Protein AF-A0A950G1R6-F1 (afdb_monomer_lite)

Structure (mmCIF, N/CA/C/O backbone):
data_AF-A0A950G1R6-F1
#
_entry.id   AF-A0A950G1R6-F1
#
loop_
_atom_site.group_PDB
_atom_site.id
_atom_site.type_symbol
_atom_site.label_atom_id
_atom_site.label_alt_id
_atom_site.label_comp_id
_atom_site.label_asym_id
_atom_site.label_entity_id
_atom_site.label_seq_id
_atom_site.pdbx_PDB_ins_code
_atom_site.Cartn_x
_atom_site.Cartn_y
_atom_site.Cartn_z
_atom_site.occupancy
_atom_site.B_iso_or_equiv
_atom_site.auth_seq_id
_atom_site.auth_comp_id
_atom_site.auth_asym_id
_atom_site.auth_atom_id
_atom_site.pdbx_PDB_model_num
ATOM 1 N N . MET A 1 1 ? 35.797 -24.491 10.901 1.00 39.94 1 MET A N 1
ATOM 2 C CA . MET A 1 1 ? 35.314 -23.756 9.714 1.00 39.94 1 MET A CA 1
ATOM 3 C C . MET A 1 1 ? 34.070 -24.474 9.218 1.00 39.94 1 MET A C 1
ATOM 5 O O . MET A 1 1 ? 34.196 -25.575 8.702 1.00 39.94 1 MET A O 1
ATOM 9 N N . LEU A 1 2 ? 32.881 -23.936 9.493 1.00 41.94 2 LEU A N 1
ATOM 10 C CA . LEU A 1 2 ? 31.619 -24.494 8.998 1.00 41.94 2 LEU A CA 1
ATOM 11 C C . LEU A 1 2 ? 31.373 -23.902 7.609 1.00 41.94 2 LEU A C 1
ATOM 13 O O . LEU A 1 2 ? 31.175 -22.697 7.480 1.00 41.94 2 LEU A O 1
ATOM 17 N N . ALA A 1 3 ? 31.473 -24.742 6.582 1.00 44.12 3 ALA A N 1
ATOM 18 C CA . ALA A 1 3 ? 31.142 -24.376 5.214 1.00 44.12 3 ALA A CA 1
ATOM 19 C C . ALA A 1 3 ? 29.640 -24.064 5.129 1.00 44.12 3 ALA A C 1
ATOM 21 O O . ALA A 1 3 ? 28.811 -24.900 5.491 1.00 44.12 3 ALA A O 1
ATOM 22 N N . GLY A 1 4 ? 29.299 -22.853 4.687 1.00 43.00 4 GLY A N 1
ATOM 23 C CA . GLY A 1 4 ? 27.920 -22.467 4.409 1.00 43.00 4 GLY A CA 1
ATOM 24 C C . GLY A 1 4 ? 27.373 -23.284 3.241 1.00 43.00 4 GLY A C 1
ATOM 25 O O . GLY A 1 4 ? 28.008 -23.368 2.190 1.00 43.00 4 GLY A O 1
ATOM 26 N N . ALA A 1 5 ? 26.211 -23.903 3.437 1.00 40.03 5 ALA A N 1
ATOM 27 C CA . ALA A 1 5 ? 25.490 -24.570 2.364 1.00 40.03 5 ALA A CA 1
ATOM 28 C C . ALA A 1 5 ? 25.083 -23.543 1.286 1.00 40.03 5 ALA A C 1
ATOM 30 O O . ALA A 1 5 ? 24.711 -22.418 1.635 1.00 40.03 5 ALA A O 1
ATOM 31 N N . PRO A 1 6 ? 25.137 -23.896 -0.011 1.00 44.28 6 PRO A N 1
ATOM 32 C CA . PRO A 1 6 ? 24.635 -23.024 -1.062 1.00 44.28 6 PRO A CA 1
ATOM 33 C C . PRO A 1 6 ? 23.125 -22.833 -0.878 1.00 44.28 6 PRO A C 1
ATOM 35 O O . PRO A 1 6 ? 22.389 -23.805 -0.701 1.00 44.28 6 PRO A O 1
ATOM 38 N N . ALA A 1 7 ? 22.667 -21.581 -0.922 1.00 49.41 7 ALA A N 1
ATOM 39 C CA . ALA A 1 7 ? 21.249 -21.257 -0.982 1.00 49.41 7 ALA A CA 1
ATOM 40 C C . ALA A 1 7 ? 20.658 -21.920 -2.234 1.00 49.41 7 ALA A C 1
ATOM 42 O O . ALA A 1 7 ? 20.984 -21.539 -3.359 1.00 49.41 7 ALA A O 1
ATOM 43 N N . GLN A 1 8 ? 19.844 -22.959 -2.048 1.00 40.94 8 GLN A N 1
ATOM 44 C CA . GLN A 1 8 ? 19.108 -23.551 -3.156 1.00 40.94 8 GLN A CA 1
ATOM 45 C C . GLN A 1 8 ? 18.077 -22.530 -3.644 1.00 40.94 8 GLN A C 1
ATOM 47 O O . GLN A 1 8 ? 17.348 -21.956 -2.837 1.00 40.94 8 GLN A O 1
ATOM 52 N N . ALA A 1 9 ? 18.050 -22.284 -4.955 1.00 53.44 9 ALA A N 1
ATOM 53 C CA . ALA A 1 9 ? 17.006 -21.486 -5.582 1.00 53.44 9 ALA A CA 1
ATOM 54 C C . ALA A 1 9 ? 15.648 -22.128 -5.266 1.00 53.44 9 ALA A C 1
ATOM 56 O O . ALA A 1 9 ? 15.453 -23.316 -5.534 1.00 53.44 9 ALA A O 1
ATOM 57 N N . GLU A 1 10 ? 14.740 -21.367 -4.650 1.00 54.03 10 GLU A N 1
ATOM 58 C CA . GLU A 1 10 ? 13.383 -21.850 -4.407 1.00 54.03 10 GLU A CA 1
ATOM 59 C C . GLU A 1 10 ? 12.703 -22.195 -5.741 1.00 54.03 10 GLU A C 1
ATOM 61 O O . GLU A 1 10 ? 12.882 -21.462 -6.719 1.00 54.03 10 GLU A O 1
ATOM 66 N N . PRO A 1 11 ? 11.924 -23.291 -5.803 1.00 52.41 11 PRO A N 1
ATOM 67 C CA . PRO A 1 11 ? 11.178 -23.647 -7.002 1.00 52.41 11 PRO A CA 1
ATOM 68 C C . PRO A 1 11 ? 10.223 -22.520 -7.407 1.00 52.41 11 PRO A C 1
ATOM 70 O O . PRO A 1 11 ? 9.649 -21.836 -6.555 1.00 52.41 11 PRO A O 1
ATOM 73 N N . ASP A 1 12 ? 10.045 -22.349 -8.718 1.00 61.44 12 ASP A N 1
ATOM 74 C CA . ASP A 1 12 ? 9.219 -21.315 -9.338 1.00 61.44 12 ASP A CA 1
ATOM 75 C C . ASP A 1 12 ? 7.783 -21.371 -8.800 1.00 61.44 12 ASP A C 1
ATOM 77 O O . ASP A 1 12 ? 6.931 -22.126 -9.268 1.00 61.44 12 ASP A O 1
ATOM 81 N N . GLY A 1 13 ? 7.493 -20.547 -7.793 1.00 70.12 13 GLY A N 1
ATOM 82 C CA . GLY A 1 13 ? 6.117 -20.269 -7.408 1.00 70.12 13 GLY A CA 1
ATOM 83 C C . GLY A 1 13 ? 5.368 -19.602 -8.571 1.00 70.12 13 GLY A C 1
ATOM 84 O O . GLY A 1 13 ? 5.995 -19.017 -9.458 1.00 70.12 13 GLY A O 1
ATOM 85 N N . PRO A 1 14 ? 4.026 -19.580 -8.548 1.00 80.81 14 PRO A N 1
ATOM 86 C CA . PRO A 1 14 ? 3.200 -19.062 -9.649 1.00 80.81 14 PRO A CA 1
ATOM 87 C C . PRO A 1 14 ? 3.462 -17.586 -10.021 1.00 80.81 14 PRO A C 1
ATOM 89 O O . PRO A 1 14 ? 3.016 -17.130 -11.067 1.00 80.81 14 PRO A O 1
ATOM 92 N N . CYS A 1 15 ? 4.207 -16.844 -9.195 1.00 91.56 15 CYS A N 1
ATOM 93 C CA . CYS A 1 15 ? 4.576 -15.441 -9.408 1.00 91.56 15 CYS A CA 1
ATOM 94 C C . CYS A 1 15 ? 6.031 -15.221 -9.866 1.00 91.56 15 CYS A C 1
ATOM 96 O O . CYS A 1 15 ? 6.516 -14.084 -9.858 1.00 91.56 15 CYS A O 1
ATOM 98 N N . GLY A 1 16 ? 6.728 -16.296 -10.249 1.00 84.94 16 GLY A N 1
ATOM 99 C CA . GLY A 1 16 ? 8.089 -16.272 -10.784 1.00 84.94 16 GLY A CA 1
ATOM 100 C C . GLY A 1 16 ? 9.167 -15.803 -9.797 1.00 84.94 16 GLY A C 1
ATOM 101 O O . GLY A 1 16 ? 8.907 -15.525 -8.623 1.00 84.94 16 GLY A O 1
ATOM 102 N N . HIS A 1 17 ? 10.399 -15.691 -10.301 1.00 83.75 17 HIS A N 1
ATOM 103 C CA . HIS A 1 17 ? 11.578 -15.278 -9.530 1.00 83.75 17 HIS A CA 1
ATOM 104 C C . HIS A 1 17 ? 11.612 -13.778 -9.258 1.00 83.75 17 HIS A C 1
ATOM 106 O O . HIS A 1 17 ? 11.309 -12.969 -10.139 1.00 83.75 17 HIS A O 1
ATOM 112 N N . LEU A 1 18 ? 12.015 -13.388 -8.046 1.00 80.88 18 LEU A N 1
ATOM 113 C CA . LEU A 1 18 ? 12.201 -11.975 -7.696 1.00 80.88 18 LEU A CA 1
ATOM 114 C C . LEU A 1 18 ? 13.351 -11.331 -8.467 1.00 80.88 18 LEU A C 1
ATOM 116 O O . LEU A 1 18 ? 13.229 -10.190 -8.904 1.00 80.88 18 LEU A O 1
ATOM 120 N N . TYR A 1 19 ? 14.441 -12.073 -8.639 1.00 78.00 19 TYR A N 1
ATOM 121 C CA . TYR A 1 19 ? 15.692 -11.569 -9.182 1.00 78.00 19 TYR A CA 1
ATOM 122 C C . TYR A 1 19 ? 15.859 -11.988 -10.640 1.00 78.00 19 TYR A C 1
ATOM 124 O O . TYR A 1 19 ? 15.628 -13.140 -11.000 1.00 78.00 19 TYR A O 1
ATOM 132 N N . SER A 1 20 ? 16.299 -11.045 -11.469 1.00 72.31 20 SER A N 1
ATOM 133 C CA . SER A 1 20 ? 16.759 -11.298 -12.832 1.00 72.31 20 SER A CA 1
ATOM 134 C C . SER A 1 20 ? 18.157 -10.714 -12.983 1.00 72.31 20 SER A C 1
ATOM 136 O O . SER A 1 20 ? 18.390 -9.563 -12.619 1.00 72.31 20 SER A O 1
ATOM 138 N N . HIS A 1 21 ? 19.086 -11.494 -13.535 1.00 66.00 21 HIS A N 1
ATOM 139 C CA . HIS A 1 21 ? 20.504 -11.127 -13.638 1.00 66.00 21 HIS A CA 1
ATOM 140 C C . HIS A 1 21 ? 20.791 -9.921 -14.552 1.00 66.00 21 HIS A C 1
ATOM 142 O O . HIS A 1 21 ? 21.914 -9.431 -14.570 1.00 66.00 21 HIS A O 1
ATOM 148 N N . ILE A 1 22 ? 19.802 -9.450 -15.318 1.00 73.06 22 ILE A N 1
ATOM 149 C CA . ILE A 1 22 ? 19.959 -8.397 -16.338 1.00 73.06 22 ILE A CA 1
ATOM 150 C C . ILE A 1 22 ? 19.201 -7.112 -15.933 1.00 73.06 22 ILE A C 1
ATOM 152 O O . ILE A 1 22 ? 19.184 -6.127 -16.665 1.00 73.06 22 ILE A O 1
ATOM 156 N N . GLN A 1 23 ? 18.558 -7.091 -14.762 1.00 82.75 23 GLN A N 1
ATOM 157 C CA . GLN A 1 23 ? 17.704 -5.982 -14.344 1.00 82.75 23 GLN A CA 1
ATOM 158 C C . GLN A 1 23 ? 18.413 -4.984 -13.410 1.00 82.75 23 GLN A C 1
ATOM 160 O O . GLN A 1 23 ? 19.159 -5.367 -12.516 1.00 82.75 23 GLN A O 1
ATOM 165 N N . TYR A 1 24 ? 18.113 -3.690 -13.576 1.00 90.56 24 TYR A N 1
ATOM 166 C CA . TYR A 1 24 ? 18.427 -2.653 -12.592 1.00 90.56 24 TYR A CA 1
ATOM 167 C C . TYR A 1 24 ? 17.480 -2.769 -11.381 1.00 90.56 24 TYR A C 1
ATOM 169 O O . TYR A 1 24 ? 16.300 -2.432 -11.487 1.00 90.56 24 TYR A O 1
ATOM 177 N N . GLY A 1 25 ? 17.986 -3.299 -10.263 1.00 90.50 25 GLY A N 1
ATOM 178 C CA . GLY A 1 25 ? 17.217 -3.635 -9.054 1.00 90.50 25 GLY A CA 1
ATOM 179 C C . GLY A 1 25 ? 17.175 -5.151 -8.777 1.00 90.50 25 GLY A C 1
ATOM 180 O O . GLY A 1 25 ? 17.891 -5.908 -9.432 1.00 90.50 25 GLY A O 1
ATOM 181 N N . PRO A 1 26 ? 16.352 -5.625 -7.822 1.00 93.56 26 PRO A N 1
ATOM 182 C CA . PRO A 1 26 ? 15.373 -4.866 -7.046 1.00 93.56 26 PRO A CA 1
ATOM 183 C C . PRO A 1 26 ? 16.007 -4.026 -5.927 1.00 93.56 26 PRO A C 1
ATOM 185 O O . PRO A 1 26 ? 16.959 -4.452 -5.278 1.00 93.56 26 PRO A O 1
ATOM 188 N N . PHE A 1 27 ? 15.437 -2.849 -5.681 1.00 94.88 27 PHE A N 1
ATOM 189 C CA . PHE A 1 27 ? 15.823 -1.908 -4.632 1.00 94.88 27 PHE A CA 1
ATOM 190 C C . PHE A 1 27 ? 14.690 -1.758 -3.614 1.00 94.88 27 PHE A C 1
ATOM 192 O O . PHE A 1 27 ? 13.512 -1.742 -3.974 1.00 94.88 27 PHE A O 1
ATOM 199 N N . ASP A 1 28 ? 15.049 -1.643 -2.336 1.00 95.00 28 ASP A N 1
ATOM 200 C CA . ASP A 1 28 ? 14.094 -1.350 -1.271 1.00 95.00 28 ASP A CA 1
ATOM 201 C C . ASP A 1 28 ? 13.811 0.144 -1.189 1.00 95.00 28 ASP A C 1
ATOM 203 O O . ASP A 1 28 ? 14.646 0.922 -0.731 1.00 95.00 28 ASP A O 1
ATOM 207 N N . TYR A 1 29 ? 12.593 0.527 -1.564 1.00 95.06 29 TYR A N 1
ATOM 208 C CA . TYR A 1 29 ? 12.155 1.918 -1.552 1.00 95.06 29 TYR A CA 1
ATOM 209 C C . TYR A 1 29 ? 12.269 2.591 -0.171 1.00 95.06 29 TYR A C 1
ATOM 211 O O . TYR A 1 29 ? 12.403 3.808 -0.094 1.00 95.06 29 TYR A O 1
ATOM 219 N N . ARG A 1 30 ? 12.243 1.819 0.924 1.00 93.06 30 ARG A N 1
ATOM 220 C CA . ARG A 1 30 ? 12.310 2.347 2.297 1.00 93.06 30 ARG A CA 1
ATOM 221 C C . ARG A 1 30 ? 13.723 2.737 2.736 1.00 93.06 30 ARG A C 1
ATOM 223 O O . ARG A 1 30 ? 13.861 3.498 3.687 1.00 93.06 30 ARG A O 1
ATOM 230 N N . HIS A 1 31 ? 14.757 2.197 2.087 1.00 90.69 31 HIS A N 1
ATOM 231 C CA . HIS A 1 31 ? 16.136 2.280 2.587 1.00 90.69 31 HIS A CA 1
ATOM 232 C C . HIS A 1 31 ? 17.175 2.653 1.525 1.00 90.69 31 HIS A C 1
ATOM 234 O O . HIS A 1 31 ? 18.316 2.954 1.873 1.00 90.69 31 HIS A O 1
ATOM 240 N N . GLU A 1 32 ? 16.831 2.598 0.240 1.00 89.94 32 GLU A N 1
ATOM 241 C CA . GLU A 1 32 ? 17.792 2.850 -0.832 1.00 89.94 32 GLU A CA 1
ATOM 242 C C . GL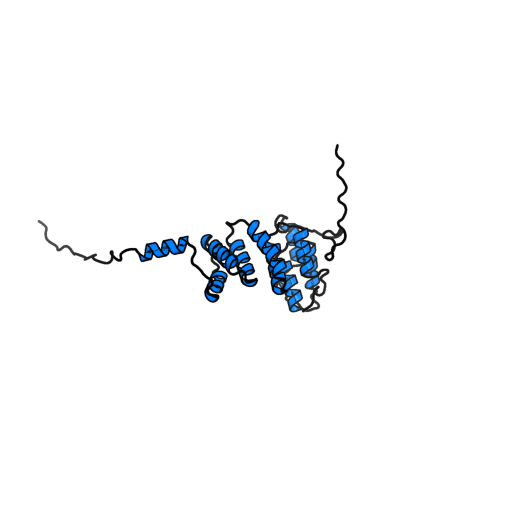U A 1 32 ? 17.999 4.348 -1.095 1.00 89.94 32 GLU A C 1
ATOM 244 O O . GLU A 1 32 ? 17.078 5.145 -0.897 1.00 89.94 32 GLU A O 1
ATOM 249 N N . PRO A 1 33 ? 19.196 4.749 -1.570 1.00 84.88 33 PRO A N 1
ATOM 250 C CA . PRO A 1 33 ? 19.474 6.132 -1.932 1.00 84.88 33 PRO A CA 1
ATOM 251 C C . PRO A 1 33 ? 18.508 6.654 -2.997 1.00 84.88 33 PRO A C 1
ATOM 253 O O . PRO A 1 33 ? 18.105 5.928 -3.918 1.00 84.88 33 PRO A O 1
ATOM 256 N N . SER A 1 34 ? 18.172 7.939 -2.892 1.00 87.19 34 SER A N 1
ATOM 257 C CA . SER A 1 34 ? 17.196 8.594 -3.761 1.00 87.19 34 SER A CA 1
ATOM 258 C C . SER A 1 34 ? 17.600 8.559 -5.233 1.00 87.19 34 SER A C 1
ATOM 260 O O . SER A 1 34 ? 16.721 8.511 -6.086 1.00 87.19 34 SER A O 1
ATOM 262 N N . GLU A 1 35 ? 18.893 8.503 -5.556 1.00 92.62 35 GLU A N 1
ATOM 263 C CA . GLU A 1 35 ? 19.395 8.503 -6.931 1.00 92.62 35 GLU A CA 1
ATOM 264 C C . GLU A 1 35 ? 19.011 7.226 -7.687 1.00 92.62 35 GLU A C 1
ATOM 266 O O . GLU A 1 35 ? 18.553 7.291 -8.828 1.00 92.62 35 GLU A O 1
ATOM 271 N N . LYS A 1 36 ? 19.140 6.051 -7.052 1.00 91.25 36 LYS A N 1
ATOM 272 C CA . LYS A 1 36 ? 18.757 4.774 -7.683 1.00 91.25 36 LYS A CA 1
ATOM 273 C C . LYS A 1 36 ? 17.253 4.704 -7.915 1.00 91.25 36 LYS A C 1
ATOM 275 O O . LYS A 1 36 ? 16.799 4.241 -8.960 1.00 91.25 36 LYS A O 1
ATOM 280 N N . ILE A 1 37 ? 16.486 5.173 -6.931 1.00 94.12 37 ILE A N 1
ATOM 281 C CA . ILE A 1 37 ? 15.029 5.256 -7.018 1.00 94.12 37 ILE A CA 1
ATOM 282 C C . ILE A 1 37 ? 14.638 6.224 -8.143 1.00 94.12 37 ILE A C 1
ATOM 284 O O . ILE A 1 37 ? 13.813 5.867 -8.984 1.00 94.12 37 ILE A O 1
ATOM 288 N N . ALA A 1 38 ? 15.261 7.404 -8.211 1.00 94.75 38 ALA A N 1
ATOM 289 C CA . ALA A 1 38 ? 14.977 8.426 -9.215 1.00 94.75 38 ALA A CA 1
ATOM 290 C C . ALA A 1 38 ? 15.181 7.902 -10.640 1.00 94.75 38 ALA A C 1
ATOM 292 O O . ALA A 1 38 ? 14.280 8.054 -11.457 1.00 94.75 38 ALA A O 1
ATOM 293 N N . ILE A 1 39 ? 16.276 7.182 -10.913 1.00 95.25 39 ILE A N 1
ATOM 294 C CA . ILE A 1 39 ? 16.533 6.569 -12.231 1.00 95.25 39 ILE A CA 1
ATOM 295 C C . ILE A 1 39 ? 15.346 5.708 -12.691 1.00 95.25 39 ILE A C 1
ATOM 297 O O . ILE A 1 39 ? 14.921 5.785 -13.844 1.00 95.25 39 ILE A O 1
ATOM 301 N N . VAL A 1 40 ? 14.781 4.896 -11.793 1.00 95.69 40 VAL A N 1
ATOM 302 C CA . VAL A 1 40 ? 13.633 4.037 -12.119 1.00 95.69 40 VAL A CA 1
ATOM 303 C C . VAL A 1 40 ? 12.362 4.862 -12.316 1.00 95.69 40 VAL A C 1
ATOM 305 O O . VAL A 1 40 ? 11.633 4.645 -13.287 1.00 95.69 40 VAL A O 1
ATOM 308 N N . LEU A 1 41 ? 12.066 5.781 -11.393 1.00 95.94 41 LEU A N 1
ATOM 309 C CA . LEU A 1 41 ? 10.816 6.543 -11.412 1.00 95.94 41 LEU A CA 1
ATOM 310 C C . LEU A 1 41 ? 10.765 7.532 -12.581 1.00 95.94 41 LEU A C 1
ATOM 312 O O . LEU A 1 41 ? 9.728 7.651 -13.231 1.00 95.94 41 LEU A O 1
ATOM 316 N N . GLU A 1 42 ? 11.881 8.178 -12.909 1.00 95.06 42 GLU A N 1
ATOM 317 C CA . GLU A 1 42 ? 11.977 9.091 -14.045 1.00 95.06 42 GLU A CA 1
ATOM 318 C C . GLU A 1 42 ? 11.849 8.354 -15.384 1.00 95.06 42 GLU A C 1
ATOM 320 O O . GLU A 1 42 ? 11.237 8.867 -16.321 1.00 95.06 42 GLU A O 1
ATOM 325 N N . ALA A 1 43 ? 12.362 7.130 -15.487 1.00 94.69 43 ALA A N 1
ATOM 326 C CA . ALA A 1 43 ? 12.253 6.357 -16.719 1.00 94.69 43 ALA A CA 1
ATOM 327 C C . ALA A 1 43 ? 10.872 5.699 -16.901 1.00 94.69 43 ALA A C 1
ATOM 329 O O . ALA A 1 43 ? 10.374 5.618 -18.024 1.00 94.69 43 ALA A O 1
ATOM 330 N N . HIS A 1 44 ? 10.245 5.224 -15.817 1.00 95.94 44 HIS A N 1
ATOM 331 C CA . HIS A 1 44 ? 9.115 4.288 -15.917 1.00 95.94 44 HIS A CA 1
ATOM 332 C C . HIS A 1 44 ? 7.873 4.652 -15.094 1.00 95.94 44 HIS A C 1
ATOM 334 O O . HIS A 1 44 ? 6.816 4.069 -15.319 1.00 95.94 44 HIS A O 1
ATOM 340 N N . PHE A 1 45 ? 7.947 5.623 -14.180 1.00 97.06 45 PHE A N 1
ATOM 341 C CA . PHE A 1 45 ? 6.822 5.982 -13.308 1.00 97.06 45 PHE A CA 1
ATOM 342 C C . PHE A 1 45 ? 6.574 7.493 -13.240 1.00 97.06 45 PHE A C 1
ATOM 344 O O . PHE A 1 45 ? 6.413 8.094 -12.179 1.00 97.06 45 PHE A O 1
ATOM 351 N N . GLN A 1 46 ? 6.527 8.108 -14.417 1.00 95.31 46 GLN A N 1
ATOM 352 C CA . GLN A 1 46 ? 6.180 9.515 -14.591 1.00 95.31 46 GLN A CA 1
ATOM 353 C C . GLN A 1 46 ? 4.728 9.805 -14.150 1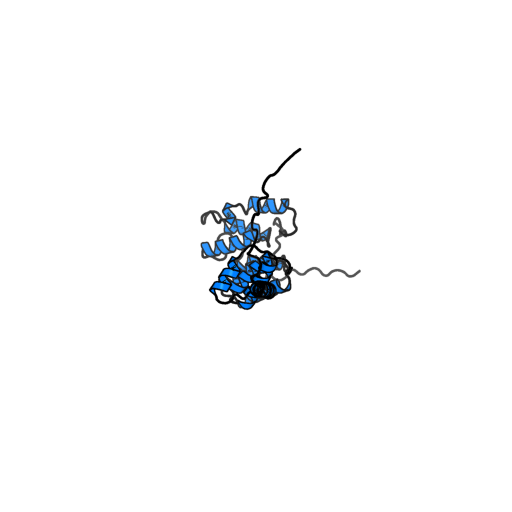.00 95.31 46 GLN A C 1
ATOM 355 O O . GLN A 1 46 ? 3.891 8.898 -14.152 1.00 95.31 46 GLN A O 1
ATOM 360 N N . PRO A 1 47 ? 4.359 11.069 -13.857 1.00 95.62 47 PRO A N 1
ATOM 361 C CA . PRO A 1 47 ? 3.018 11.412 -13.368 1.00 95.62 47 PRO A CA 1
ATOM 362 C C . PRO A 1 47 ? 1.860 10.938 -14.262 1.00 95.62 47 PRO A C 1
ATOM 364 O O . PRO A 1 47 ? 0.780 10.614 -13.765 1.00 95.62 47 PRO A O 1
ATOM 367 N N . TYR A 1 48 ? 2.057 10.869 -15.585 1.00 94.50 48 TYR A N 1
ATOM 368 C CA . TYR A 1 48 ? 1.038 10.346 -16.504 1.00 94.50 48 TYR A CA 1
ATOM 369 C C . TYR A 1 48 ? 0.838 8.827 -16.357 1.00 94.50 48 TYR A C 1
ATOM 371 O O . TYR A 1 48 ? -0.277 8.348 -16.541 1.00 94.50 48 TYR A O 1
ATOM 379 N N . VAL A 1 49 ? 1.886 8.084 -15.981 1.00 96.88 49 VAL A N 1
ATOM 380 C CA . VAL A 1 49 ? 1.814 6.642 -15.712 1.00 96.88 49 VAL A CA 1
ATOM 381 C C . VAL A 1 49 ? 1.024 6.403 -14.438 1.00 96.88 49 VAL A C 1
ATOM 383 O O . VAL A 1 49 ? 0.067 5.641 -14.451 1.00 96.88 49 VAL A O 1
ATOM 386 N N . GLU A 1 50 ? 1.353 7.105 -13.357 1.00 97.25 50 GLU A N 1
ATOM 387 C CA . GLU A 1 50 ? 0.640 6.958 -12.086 1.00 97.25 50 GLU A CA 1
ATOM 388 C C . GLU A 1 50 ? -0.839 7.353 -12.190 1.00 97.25 50 GLU A C 1
ATOM 390 O O . GLU A 1 50 ? -1.717 6.664 -11.669 1.00 97.25 50 GLU A O 1
ATOM 395 N N . SER A 1 51 ? -1.127 8.457 -12.884 1.00 96.50 51 SER A N 1
ATOM 396 C CA . SER A 1 51 ? -2.500 8.925 -13.105 1.00 96.50 51 SER A CA 1
ATOM 397 C C . SER A 1 51 ? -3.232 8.164 -14.214 1.00 96.50 51 SER A C 1
ATOM 399 O O . SER A 1 51 ? -4.369 8.509 -14.537 1.00 96.50 51 SER A O 1
ATOM 401 N N . LEU A 1 52 ? -2.598 7.137 -14.794 1.00 95.88 52 LEU A N 1
ATOM 402 C CA . LEU A 1 52 ? -3.133 6.296 -15.864 1.00 95.88 52 LEU A CA 1
ATOM 403 C C . LEU A 1 52 ? -3.625 7.105 -17.081 1.00 95.88 52 LEU A C 1
ATOM 405 O O . LEU A 1 52 ? -4.577 6.715 -17.763 1.00 95.88 52 LEU A O 1
ATOM 409 N N . ARG A 1 53 ? -2.971 8.238 -17.362 1.00 92.38 53 ARG A N 1
ATOM 410 C CA . ARG A 1 53 ? -3.244 9.119 -18.503 1.00 92.38 53 ARG A CA 1
ATOM 411 C C . ARG A 1 53 ? -2.526 8.582 -19.737 1.00 92.38 53 ARG A C 1
ATOM 413 O O . ARG A 1 53 ? -1.368 8.893 -19.989 1.00 92.38 53 ARG A O 1
ATOM 420 N N . GLY A 1 54 ? -3.232 7.758 -20.496 1.00 80.44 54 GLY A N 1
ATOM 421 C CA . GLY A 1 54 ? -2.754 7.135 -21.726 1.00 80.44 54 GLY A CA 1
ATOM 422 C C . GLY A 1 54 ? -3.790 6.150 -22.255 1.00 80.44 54 GLY A C 1
ATOM 423 O O . GLY A 1 54 ? -4.703 5.752 -21.528 1.00 80.44 54 GLY A O 1
ATOM 424 N N . ASN A 1 55 ? -3.660 5.761 -23.518 1.00 70.62 55 ASN A N 1
ATOM 425 C CA . ASN A 1 55 ? -4.521 4.756 -24.139 1.00 70.62 55 ASN A CA 1
ATOM 426 C C . ASN A 1 55 ? -3.834 3.374 -24.138 1.00 70.62 55 ASN A C 1
ATOM 428 O O . ASN A 1 55 ? -2.741 3.203 -23.591 1.00 70.62 55 ASN A O 1
ATOM 432 N N . ALA A 1 56 ? -4.470 2.379 -24.761 1.00 65.81 56 ALA A N 1
ATOM 433 C CA . ALA A 1 56 ? -3.939 1.018 -24.859 1.00 65.81 56 ALA A CA 1
ATOM 434 C C . ALA A 1 56 ? -2.560 0.926 -25.549 1.00 65.81 56 ALA A C 1
ATOM 436 O O . ALA A 1 56 ? -1.857 -0.070 -25.360 1.00 65.81 56 ALA A O 1
ATOM 437 N N . ASP A 1 57 ? -2.160 1.946 -26.311 1.00 70.12 57 ASP A N 1
ATOM 438 C CA . ASP A 1 57 ? -0.872 2.001 -27.008 1.00 70.12 57 ASP A CA 1
ATOM 439 C C . ASP A 1 57 ? 0.241 2.602 -26.141 1.00 70.12 57 ASP A C 1
ATOM 441 O O . ASP A 1 57 ? 1.417 2.396 -26.419 1.00 70.12 57 ASP A O 1
ATOM 445 N N . THR A 1 58 ? -0.103 3.272 -25.035 1.00 75.25 58 THR A N 1
ATOM 446 C CA . THR A 1 58 ? 0.860 3.940 -24.136 1.00 75.25 58 THR A CA 1
ATOM 447 C C . THR A 1 58 ? 1.652 2.953 -23.249 1.00 75.25 58 THR A C 1
ATOM 449 O O . THR A 1 58 ? 2.420 3.374 -22.395 1.00 75.25 58 THR A O 1
ATOM 452 N N . LEU A 1 59 ? 1.488 1.631 -23.426 1.00 86.25 59 LEU A N 1
ATOM 453 C CA . LEU A 1 59 ? 2.172 0.557 -22.672 1.00 86.25 59 LEU A CA 1
ATOM 454 C C . LEU A 1 59 ? 2.276 0.809 -21.151 1.00 86.25 59 LEU A C 1
ATOM 456 O O . LEU A 1 59 ? 3.263 0.431 -20.520 1.00 86.25 59 LEU A O 1
ATOM 460 N N . LEU A 1 60 ? 1.234 1.401 -20.551 1.00 95.88 60 LEU A N 1
ATOM 461 C CA . LEU A 1 60 ? 1.207 1.755 -19.125 1.00 95.88 60 LEU A CA 1
ATOM 462 C C . LEU A 1 60 ? 1.536 0.548 -18.238 1.00 95.88 60 LEU A C 1
ATOM 464 O O . LEU A 1 60 ? 2.346 0.661 -17.325 1.00 95.88 60 LEU A O 1
ATOM 468 N N . GLY A 1 61 ? 0.978 -0.626 -18.551 1.00 96.06 61 GLY A N 1
ATOM 469 C CA . GLY A 1 61 ? 1.255 -1.853 -17.805 1.00 96.06 61 GLY A CA 1
ATOM 470 C C . GLY A 1 61 ? 2.723 -2.270 -17.864 1.00 96.06 61 GLY A C 1
ATOM 471 O O . GLY A 1 61 ? 3.260 -2.699 -16.853 1.00 96.06 61 GLY A O 1
ATOM 472 N N . GLY A 1 62 ? 3.402 -2.073 -18.999 1.00 95.69 62 GLY A N 1
ATOM 473 C CA . GLY A 1 62 ? 4.836 -2.354 -19.129 1.00 95.69 62 GLY A CA 1
ATOM 474 C C . GLY A 1 62 ? 5.718 -1.377 -18.349 1.00 95.69 62 GLY A C 1
ATOM 475 O O . GLY A 1 62 ? 6.723 -1.780 -17.766 1.00 95.69 62 GLY A O 1
ATOM 476 N N . ALA A 1 63 ? 5.326 -0.103 -18.290 1.00 96.12 63 ALA A N 1
ATOM 477 C CA . ALA A 1 63 ? 6.032 0.901 -17.499 1.00 96.12 63 ALA A CA 1
ATOM 478 C C . ALA A 1 63 ? 5.918 0.599 -15.994 1.00 96.12 63 ALA A C 1
ATOM 480 O O . ALA A 1 63 ? 6.932 0.465 -15.310 1.00 96.12 63 ALA A O 1
ATOM 481 N N . ILE A 1 64 ? 4.694 0.371 -15.503 1.00 98.00 64 ILE A N 1
ATOM 482 C CA . ILE A 1 64 ? 4.451 0.018 -14.097 1.00 98.00 64 ILE A CA 1
ATOM 483 C C . ILE A 1 64 ? 5.106 -1.329 -13.751 1.00 98.00 64 ILE A C 1
ATOM 485 O O . ILE A 1 64 ? 5.691 -1.469 -12.679 1.00 98.00 64 ILE A O 1
ATOM 489 N N . ASP A 1 65 ? 5.073 -2.309 -14.658 1.00 96.81 65 ASP A N 1
ATOM 490 C CA . ASP A 1 65 ? 5.777 -3.584 -14.501 1.00 96.81 65 ASP A CA 1
ATOM 491 C C . ASP A 1 65 ? 7.281 -3.398 -14.291 1.00 96.81 65 ASP A C 1
ATOM 493 O O . ASP A 1 65 ? 7.849 -3.993 -13.373 1.00 96.81 65 ASP A O 1
ATOM 497 N N . TYR A 1 66 ? 7.928 -2.571 -15.117 1.00 95.88 66 TYR A N 1
ATOM 498 C CA . TYR A 1 66 ? 9.349 -2.294 -14.951 1.00 95.88 66 TYR A CA 1
ATOM 499 C C . TYR A 1 66 ? 9.615 -1.684 -13.577 1.00 95.88 66 TYR A C 1
ATOM 501 O O . TYR A 1 66 ? 10.493 -2.167 -12.854 1.00 95.88 66 TYR A O 1
ATOM 509 N N . THR A 1 67 ? 8.824 -0.676 -13.193 1.00 97.44 67 THR A N 1
ATOM 510 C CA . THR A 1 67 ? 8.915 -0.050 -11.873 1.00 97.44 67 THR A CA 1
ATOM 511 C C . THR A 1 67 ? 8.792 -1.083 -10.760 1.00 97.44 67 THR A C 1
ATOM 513 O O . THR A 1 67 ? 9.638 -1.099 -9.880 1.00 97.44 67 THR A O 1
ATOM 516 N N . LEU A 1 68 ? 7.813 -1.989 -10.811 1.00 97.56 68 LEU A N 1
ATOM 517 C CA . LEU A 1 68 ? 7.576 -2.983 -9.756 1.00 97.56 68 LEU A CA 1
ATOM 518 C C . LEU A 1 68 ? 8.578 -4.135 -9.740 1.00 97.56 68 LEU A C 1
ATOM 520 O O . LEU A 1 68 ? 8.770 -4.775 -8.712 1.00 97.56 68 LEU A O 1
ATOM 524 N N . ARG A 1 69 ? 9.250 -4.427 -10.849 1.00 95.69 69 ARG A N 1
ATOM 525 C CA . ARG A 1 69 ? 10.372 -5.368 -10.815 1.00 95.69 69 ARG A CA 1
ATOM 526 C C . ARG A 1 69 ? 11.642 -4.720 -10.244 1.00 95.69 69 ARG A C 1
ATOM 528 O O . ARG A 1 69 ? 12.415 -5.404 -9.583 1.00 95.69 69 ARG A O 1
ATOM 535 N N . ALA A 1 70 ? 11.850 -3.423 -10.479 1.00 96.12 70 ALA A N 1
ATOM 536 C CA . ALA A 1 70 ? 13.007 -2.679 -9.975 1.00 96.12 70 ALA A CA 1
ATOM 537 C C . ALA A 1 70 ? 12.818 -2.168 -8.533 1.00 96.12 70 ALA A C 1
ATOM 539 O O . ALA A 1 70 ? 13.787 -2.060 -7.791 1.00 96.12 70 ALA A O 1
ATOM 540 N N . LEU A 1 71 ? 11.581 -1.879 -8.130 1.00 97.00 71 LEU A N 1
ATOM 541 C CA . LEU A 1 71 ? 11.174 -1.378 -6.815 1.00 97.00 71 LEU A CA 1
ATOM 542 C C . LEU A 1 71 ? 9.939 -2.164 -6.323 1.00 97.00 71 LEU A C 1
ATOM 544 O O . LEU A 1 71 ? 8.820 -1.641 -6.366 1.00 97.00 71 LEU A O 1
ATOM 548 N N . PRO A 1 72 ? 10.096 -3.425 -5.872 1.00 97.38 72 PRO A N 1
ATOM 549 C CA . PRO A 1 72 ? 8.956 -4.299 -5.577 1.00 97.38 72 PRO A CA 1
ATOM 550 C C . PRO A 1 72 ? 7.989 -3.757 -4.530 1.00 97.38 72 PRO A C 1
ATOM 552 O O . PRO A 1 72 ? 6.787 -3.966 -4.652 1.00 97.38 72 PRO A O 1
ATOM 555 N N . ASN A 1 73 ? 8.485 -3.032 -3.527 1.00 97.62 73 ASN A N 1
ATOM 556 C CA . ASN A 1 73 ? 7.660 -2.439 -2.476 1.00 97.62 73 ASN A CA 1
ATOM 557 C C . ASN A 1 73 ? 7.269 -0.975 -2.740 1.00 97.62 73 ASN A C 1
ATOM 559 O O . ASN A 1 73 ? 6.892 -0.256 -1.814 1.00 97.62 73 ASN A O 1
ATOM 563 N N . TYR A 1 74 ? 7.322 -0.502 -3.990 1.00 98.12 74 TYR A N 1
ATOM 564 C CA . TYR A 1 74 ? 6.874 0.853 -4.304 1.00 98.12 74 TYR A CA 1
ATOM 565 C C . TYR A 1 74 ? 5.342 0.956 -4.339 1.00 98.12 74 TYR A C 1
ATOM 567 O O . TYR A 1 74 ? 4.686 0.687 -5.349 1.00 98.12 74 TYR A O 1
ATOM 575 N N . ALA A 1 75 ? 4.775 1.396 -3.213 1.00 98.12 75 ALA A N 1
ATOM 576 C CA . ALA A 1 75 ? 3.337 1.473 -2.946 1.00 98.12 75 ALA A CA 1
ATOM 577 C C . ALA A 1 75 ? 2.509 2.131 -4.065 1.00 98.12 75 ALA A C 1
ATOM 579 O O . ALA A 1 75 ? 1.459 1.616 -4.451 1.00 98.12 75 ALA A O 1
ATOM 580 N N . ARG A 1 76 ? 2.986 3.249 -4.627 1.00 98.44 76 ARG A N 1
ATOM 581 C CA . ARG A 1 76 ? 2.255 3.992 -5.669 1.00 98.44 76 ARG A CA 1
ATOM 582 C C . ARG A 1 76 ? 2.126 3.188 -6.962 1.00 98.44 76 ARG A C 1
ATOM 584 O O . ARG A 1 76 ? 1.059 3.198 -7.570 1.00 98.44 76 ARG A O 1
ATOM 591 N N . ALA A 1 77 ? 3.162 2.445 -7.350 1.00 98.69 77 ALA A N 1
ATOM 592 C CA . ALA A 1 77 ? 3.100 1.575 -8.521 1.00 98.69 77 ALA A CA 1
ATOM 593 C C . ALA A 1 77 ? 2.219 0.342 -8.291 1.00 98.69 77 ALA A C 1
ATOM 595 O O . ALA A 1 77 ? 1.498 -0.046 -9.207 1.00 98.69 77 ALA A O 1
ATOM 596 N N . LEU A 1 78 ? 2.199 -0.222 -7.076 1.00 98.81 78 LEU A N 1
ATOM 597 C CA . LEU A 1 78 ? 1.289 -1.324 -6.731 1.00 98.81 78 LEU A CA 1
ATOM 598 C C . LEU A 1 78 ? -0.173 -0.884 -6.890 1.00 98.81 78 LEU A C 1
ATOM 600 O O . LEU A 1 78 ? -0.950 -1.529 -7.592 1.00 98.81 78 LEU A O 1
ATOM 604 N N . VAL A 1 79 ? -0.524 0.274 -6.323 1.00 98.69 79 VAL A N 1
ATOM 605 C CA . VAL A 1 79 ? -1.868 0.860 -6.453 1.00 98.69 79 VAL A CA 1
ATOM 606 C C . VAL A 1 79 ? -2.198 1.191 -7.911 1.00 98.69 79 VAL A C 1
ATOM 608 O O . VAL A 1 79 ? -3.309 0.914 -8.367 1.00 98.69 79 VAL A O 1
ATOM 611 N N . ALA A 1 80 ? -1.252 1.760 -8.664 1.00 98.62 80 ALA A N 1
ATOM 612 C CA . ALA A 1 80 ? -1.452 2.066 -10.078 1.00 98.62 80 ALA A CA 1
ATOM 613 C C . ALA A 1 80 ? -1.693 0.798 -10.914 1.00 98.62 80 ALA A C 1
ATOM 615 O O . ALA A 1 80 ? -2.578 0.806 -11.766 1.00 98.62 80 ALA A O 1
ATOM 616 N N . MET A 1 81 ? -0.978 -0.301 -10.641 1.00 98.75 81 MET A N 1
ATOM 617 C CA . MET A 1 81 ? -1.187 -1.584 -11.320 1.00 98.75 81 MET A CA 1
ATOM 618 C C . MET A 1 81 ? -2.582 -2.155 -11.035 1.00 98.75 81 MET A C 1
ATOM 620 O O . MET A 1 81 ? -3.283 -2.552 -11.967 1.00 98.75 81 MET A O 1
ATOM 624 N N . THR A 1 82 ? -3.025 -2.125 -9.772 1.00 98.62 82 THR A N 1
ATOM 625 C CA . THR A 1 82 ? -4.387 -2.529 -9.381 1.00 98.62 82 THR A CA 1
ATOM 626 C C . THR A 1 82 ? -5.447 -1.722 -10.133 1.00 98.62 82 THR A C 1
ATOM 628 O O . THR A 1 82 ? -6.339 -2.295 -10.762 1.00 98.62 82 THR A O 1
ATOM 631 N N . ARG A 1 83 ? -5.324 -0.388 -10.132 1.00 98.19 83 ARG A N 1
ATOM 632 C CA . ARG A 1 83 ? -6.259 0.515 -10.825 1.00 98.19 83 ARG A CA 1
ATOM 633 C C . ARG A 1 83 ? -6.250 0.314 -12.337 1.00 98.19 83 ARG A C 1
ATOM 635 O O . ARG A 1 83 ? -7.302 0.378 -12.966 1.00 98.19 83 ARG A O 1
ATOM 642 N N . LEU A 1 84 ? -5.083 0.056 -12.924 1.00 97.38 84 LEU A N 1
ATOM 643 C CA . LEU A 1 84 ? -4.952 -0.211 -14.352 1.00 97.38 84 LEU A CA 1
ATOM 644 C C . LEU A 1 84 ? -5.683 -1.500 -14.744 1.00 97.38 84 LEU A C 1
ATOM 646 O O . LEU A 1 84 ? -6.448 -1.492 -15.704 1.00 97.38 84 LEU A O 1
ATOM 650 N N . ALA A 1 85 ? -5.503 -2.579 -13.978 1.00 97.06 85 ALA A N 1
ATOM 651 C CA . ALA A 1 85 ? -6.201 -3.841 -14.217 1.00 97.06 85 ALA A CA 1
ATOM 652 C C . ALA A 1 85 ? -7.724 -3.698 -14.098 1.00 97.06 85 ALA A C 1
ATOM 654 O O . ALA A 1 85 ? -8.461 -4.260 -14.906 1.00 97.06 85 ALA A O 1
ATOM 655 N N . GLN A 1 86 ? -8.196 -2.911 -13.124 1.00 96.19 86 GLN A N 1
ATOM 656 C CA . GLN A 1 86 ? -9.616 -2.584 -12.967 1.00 96.19 86 GLN A CA 1
ATOM 657 C C . GLN A 1 86 ? -10.149 -1.776 -14.159 1.00 96.19 86 GLN A C 1
ATOM 659 O O . GLN A 1 86 ? -11.178 -2.138 -14.723 1.00 96.19 86 GLN A O 1
ATOM 664 N N . ARG A 1 87 ? -9.437 -0.716 -14.571 1.00 94.56 87 ARG A N 1
ATOM 665 C CA . ARG A 1 87 ? -9.804 0.142 -15.712 1.00 94.56 87 ARG A CA 1
ATOM 666 C C . ARG A 1 87 ? -9.899 -0.650 -17.015 1.00 94.56 87 ARG A C 1
ATOM 668 O O . ARG A 1 87 ? -10.833 -0.451 -17.784 1.00 94.56 87 ARG A O 1
ATOM 675 N N . ASP A 1 88 ? -8.928 -1.526 -17.254 1.00 92.56 88 ASP A N 1
ATOM 676 C CA . ASP A 1 88 ? -8.820 -2.289 -18.499 1.00 92.56 88 ASP A CA 1
ATOM 677 C C . ASP A 1 88 ? -9.639 -3.593 -18.464 1.00 92.56 88 ASP A C 1
ATOM 679 O O . ASP A 1 88 ? -9.763 -4.267 -19.486 1.00 92.56 88 ASP A O 1
ATOM 683 N N . GLY A 1 89 ? -10.173 -3.979 -17.297 1.00 94.62 89 GLY A N 1
ATOM 684 C CA . GLY A 1 89 ? -10.873 -5.251 -17.098 1.00 94.62 89 GLY A CA 1
ATOM 685 C C . GLY A 1 89 ? -9.990 -6.474 -17.371 1.00 94.62 89 GLY A C 1
ATOM 686 O O . GLY A 1 89 ? -10.498 -7.523 -17.767 1.00 94.62 89 GLY A O 1
ATOM 687 N N . LYS A 1 90 ? -8.667 -6.336 -17.216 1.00 94.62 90 LYS A N 1
ATOM 688 C CA . LYS A 1 90 ? -7.682 -7.339 -17.630 1.00 94.62 90 LYS A CA 1
ATOM 689 C C . LYS A 1 90 ? -6.572 -7.501 -16.600 1.00 94.62 90 LYS A C 1
ATOM 691 O O . LYS A 1 90 ? -5.958 -6.524 -16.184 1.00 94.62 90 LYS A O 1
ATOM 696 N N . ASP A 1 91 ? -6.276 -8.752 -16.259 1.00 96.06 91 ASP A N 1
ATOM 697 C CA . ASP A 1 91 ? -5.217 -9.129 -15.326 1.00 96.06 91 ASP A CA 1
ATOM 698 C C . ASP A 1 91 ? -4.426 -10.326 -15.901 1.00 96.06 91 ASP A C 1
ATOM 700 O O . ASP A 1 91 ? -5.011 -11.399 -16.075 1.00 96.06 91 ASP A O 1
ATOM 704 N N . PRO A 1 92 ? -3.144 -10.162 -16.281 1.00 95.56 92 PRO A N 1
ATOM 705 C CA . PRO A 1 92 ? -2.337 -8.948 -16.154 1.00 95.56 92 PRO A CA 1
ATOM 706 C C . PRO A 1 92 ? -2.738 -7.848 -17.158 1.00 95.56 92 PRO A C 1
ATOM 708 O O . PRO A 1 92 ? -3.141 -8.155 -18.291 1.00 95.56 92 PRO A O 1
ATOM 711 N N . PRO A 1 93 ? -2.580 -6.558 -16.802 1.00 94.25 93 PRO A N 1
ATOM 712 C CA . PRO A 1 93 ? -2.698 -5.459 -17.756 1.00 94.25 93 PRO A CA 1
ATOM 713 C C . PRO A 1 93 ? -1.785 -5.620 -18.972 1.00 94.25 93 PRO A C 1
ATOM 715 O O . PRO A 1 93 ? -0.750 -6.287 -18.927 1.00 94.25 93 PRO A O 1
ATOM 718 N N . ARG A 1 94 ? -2.133 -4.974 -20.092 1.00 92.69 94 ARG A N 1
ATOM 719 C CA . ARG A 1 94 ? -1.312 -5.046 -21.311 1.00 92.69 94 ARG A CA 1
ATOM 720 C C . ARG A 1 94 ? 0.117 -4.559 -21.029 1.00 92.69 94 ARG A C 1
ATOM 722 O O . ARG A 1 94 ? 0.321 -3.423 -20.611 1.00 92.69 94 ARG A O 1
ATOM 729 N N . GLY A 1 95 ? 1.093 -5.414 -21.330 1.00 93.00 95 GLY A N 1
ATOM 730 C CA . GLY A 1 95 ? 2.520 -5.142 -21.144 1.00 93.00 95 GLY A CA 1
ATOM 731 C C . GLY A 1 95 ? 3.071 -5.534 -19.771 1.00 93.00 95 GLY A C 1
ATOM 732 O O . GLY A 1 95 ? 4.286 -5.549 -19.618 1.00 93.00 95 GLY A O 1
ATOM 733 N N . ALA A 1 96 ? 2.218 -5.879 -18.803 1.00 94.56 96 ALA A N 1
ATOM 734 C CA . ALA A 1 96 ? 2.658 -6.395 -17.512 1.00 94.56 96 ALA A CA 1
ATOM 735 C C . ALA A 1 96 ? 2.974 -7.898 -17.592 1.00 94.56 96 ALA A C 1
ATOM 737 O O . ALA A 1 96 ? 2.280 -8.646 -18.284 1.00 94.56 96 ALA A O 1
ATOM 738 N N . HIS A 1 97 ? 4.016 -8.341 -16.879 1.00 93.50 97 HIS A N 1
ATOM 739 C CA . HIS A 1 97 ? 4.422 -9.752 -16.856 1.00 93.50 97 HIS A CA 1
ATOM 740 C C . HIS A 1 97 ? 3.631 -10.585 -15.844 1.00 93.50 97 HIS A C 1
ATOM 742 O O . HIS A 1 97 ? 3.476 -11.790 -16.031 1.00 93.50 97 HIS A O 1
ATOM 748 N N . PHE A 1 98 ? 3.155 -9.962 -14.765 1.00 96.00 98 PHE A N 1
ATOM 749 C CA . PHE A 1 98 ? 2.542 -10.654 -13.635 1.00 96.00 98 PHE A CA 1
ATOM 750 C C . PHE A 1 98 ? 1.138 -10.131 -13.367 1.00 96.00 98 PHE A C 1
ATOM 752 O O . PHE A 1 98 ? 0.823 -8.985 -13.686 1.00 96.00 98 PHE A O 1
ATOM 759 N N . THR A 1 99 ? 0.300 -10.970 -12.759 1.00 97.69 99 THR A N 1
ATOM 760 C CA . THR A 1 99 ? -0.996 -10.513 -12.254 1.00 97.69 99 THR A CA 1
ATOM 761 C C . THR A 1 99 ? -0.815 -9.489 -11.138 1.00 97.69 99 THR A C 1
ATOM 763 O O . THR A 1 99 ? 0.237 -9.438 -10.490 1.00 97.69 99 THR A O 1
ATOM 766 N N . VAL A 1 100 ? -1.857 -8.703 -10.864 1.00 98.44 100 VAL A N 1
ATOM 767 C CA . VAL A 1 100 ? -1.871 -7.746 -9.744 1.00 98.44 100 VAL A CA 1
ATOM 768 C C . VAL A 1 100 ? -1.502 -8.436 -8.427 1.00 98.44 100 VAL A C 1
ATOM 770 O O . VAL A 1 100 ? -0.611 -7.977 -7.713 1.00 98.44 100 VAL A O 1
ATOM 773 N N . GLU A 1 101 ? -2.126 -9.581 -8.136 1.00 98.25 101 GLU A N 1
ATOM 774 C CA . GLU A 1 101 ? -1.819 -10.379 -6.943 1.00 98.25 101 GLU A CA 1
ATOM 775 C C . GLU A 1 101 ? -0.346 -10.795 -6.893 1.00 98.25 101 GLU A C 1
ATOM 777 O O . GLU A 1 101 ? 0.297 -10.700 -5.846 1.00 98.25 101 GLU A O 1
ATOM 782 N N . CYS A 1 102 ? 0.226 -11.196 -8.028 1.00 98.06 102 CYS A N 1
ATOM 783 C CA . CYS A 1 102 ? 1.625 -11.578 -8.063 1.00 98.06 102 CYS A CA 1
ATOM 784 C C . CYS A 1 102 ? 2.575 -10.413 -7.787 1.00 98.06 102 CYS A C 1
ATOM 786 O O . CYS A 1 102 ? 3.612 -10.646 -7.170 1.00 98.06 102 CYS A O 1
ATOM 788 N N . TYR A 1 103 ? 2.249 -9.169 -8.148 1.00 98.44 103 TYR A N 1
ATOM 789 C CA . TYR A 1 103 ? 3.072 -8.029 -7.731 1.00 98.44 103 TYR A CA 1
ATOM 790 C C . TYR A 1 103 ? 3.074 -7.836 -6.211 1.00 98.44 103 TYR A C 1
ATOM 792 O O . TYR A 1 103 ? 4.146 -7.633 -5.642 1.00 98.44 103 TYR A O 1
ATOM 800 N N . TYR A 1 104 ? 1.931 -7.989 -5.534 1.00 98.62 104 TYR A N 1
ATOM 801 C CA . TYR A 1 104 ? 1.877 -7.936 -4.068 1.00 98.62 104 TYR A CA 1
ATOM 802 C C . TYR A 1 104 ? 2.632 -9.093 -3.410 1.00 98.62 104 TYR A C 1
ATOM 804 O O . TYR A 1 104 ? 3.430 -8.871 -2.499 1.00 98.62 104 TYR A O 1
ATOM 812 N N . ILE A 1 105 ? 2.445 -10.324 -3.898 1.00 97.56 105 ILE A N 1
ATOM 813 C CA . ILE A 1 105 ? 3.182 -11.494 -3.399 1.00 97.56 105 ILE A CA 1
ATOM 814 C C . ILE A 1 105 ? 4.687 -11.276 -3.562 1.00 97.56 105 ILE A C 1
ATOM 816 O O . ILE A 1 105 ? 5.455 -11.550 -2.643 1.00 97.56 105 ILE A O 1
ATOM 820 N N . ARG A 1 106 ? 5.129 -10.754 -4.709 1.00 96.50 106 ARG A N 1
ATOM 821 C CA . ARG A 1 106 ? 6.543 -10.447 -4.951 1.00 96.50 106 ARG A CA 1
ATOM 822 C C . ARG A 1 106 ? 7.058 -9.360 -4.007 1.00 96.50 106 ARG A C 1
ATOM 824 O O . ARG A 1 106 ? 8.137 -9.524 -3.445 1.00 96.50 106 ARG A O 1
ATOM 831 N N . ALA A 1 107 ? 6.284 -8.301 -3.783 1.00 97.75 107 ALA A N 1
ATOM 832 C CA . ALA A 1 107 ? 6.625 -7.243 -2.837 1.00 97.75 107 ALA A CA 1
ATOM 833 C C . ALA A 1 107 ? 6.819 -7.790 -1.411 1.00 97.75 107 ALA A C 1
ATOM 835 O O . ALA A 1 107 ? 7.819 -7.479 -0.768 1.00 97.75 107 ALA A O 1
ATOM 836 N N . LEU A 1 108 ? 5.928 -8.677 -0.953 1.00 97.19 108 LEU A N 1
ATOM 837 C CA . LEU A 1 108 ? 6.017 -9.305 0.371 1.00 97.19 108 LEU A CA 1
ATOM 838 C C . LEU A 1 108 ? 7.087 -10.394 0.469 1.00 97.19 108 LEU A C 1
ATOM 840 O O . LEU A 1 108 ? 7.660 -10.577 1.537 1.00 97.19 108 LEU A O 1
ATOM 844 N N . LYS A 1 109 ? 7.406 -11.104 -0.620 1.00 95.50 109 LYS A N 1
ATOM 845 C CA . LYS A 1 109 ? 8.586 -11.983 -0.654 1.00 95.50 109 LYS A CA 1
ATOM 846 C C . LYS A 1 109 ? 9.876 -11.172 -0.538 1.00 95.50 109 LYS A C 1
ATOM 848 O O . LYS A 1 109 ? 10.818 -11.614 0.108 1.00 95.50 109 LYS A O 1
ATOM 853 N N . PHE A 1 110 ? 9.916 -9.997 -1.164 1.00 95.81 110 PHE A N 1
ATOM 854 C CA . PHE A 1 110 ? 11.066 -9.103 -1.117 1.00 95.81 110 PHE A CA 1
ATOM 855 C C . PHE A 1 110 ? 11.227 -8.451 0.264 1.00 95.81 110 PHE A C 1
ATOM 857 O O . PHE A 1 110 ? 12.324 -8.467 0.818 1.00 95.81 110 PHE A O 1
ATOM 864 N N . ARG A 1 111 ? 10.138 -7.926 0.844 1.00 96.94 111 ARG A N 1
ATOM 865 C CA . ARG A 1 111 ? 10.088 -7.357 2.199 1.00 96.94 111 ARG A CA 1
ATOM 866 C C . ARG A 1 111 ? 8.870 -7.877 2.972 1.00 96.94 111 ARG A C 1
ATOM 868 O O . ARG A 1 111 ? 7.795 -7.280 2.908 1.00 96.94 111 ARG A O 1
ATOM 875 N N . PRO A 1 112 ? 9.029 -8.974 3.736 1.00 96.06 112 PRO A N 1
ATOM 876 C CA . PRO A 1 112 ? 7.929 -9.564 4.498 1.00 96.06 112 PRO A CA 1
ATOM 877 C C . PRO A 1 112 ? 7.388 -8.666 5.614 1.00 96.06 112 PRO A C 1
ATOM 879 O O . PRO A 1 112 ? 6.269 -8.874 6.073 1.00 96.06 112 PRO A O 1
ATOM 882 N N . ASP A 1 113 ? 8.163 -7.688 6.066 1.00 95.69 113 ASP A N 1
ATOM 883 C CA . ASP A 1 113 ? 7.848 -6.775 7.167 1.00 95.69 113 ASP A CA 1
ATOM 884 C C . ASP A 1 113 ? 7.214 -5.450 6.701 1.00 95.69 113 ASP A C 1
ATOM 886 O O . ASP A 1 113 ? 6.991 -4.548 7.504 1.00 95.69 113 ASP A O 1
ATOM 890 N N . ASP A 1 114 ? 6.936 -5.294 5.405 1.00 97.62 114 ASP A N 1
ATOM 891 C CA . ASP A 1 114 ? 6.385 -4.053 4.864 1.00 97.62 114 ASP A CA 1
ATOM 892 C C . ASP A 1 114 ? 4.875 -3.940 5.144 1.00 97.62 114 ASP A C 1
ATOM 894 O O . ASP A 1 114 ? 4.025 -4.433 4.396 1.00 97.62 114 ASP A O 1
ATOM 898 N N . ASN A 1 115 ? 4.541 -3.286 6.259 1.00 97.31 115 ASN A N 1
ATOM 899 C CA . ASN A 1 115 ? 3.161 -3.095 6.702 1.00 97.31 115 ASN A CA 1
ATOM 900 C C . ASN A 1 115 ? 2.308 -2.306 5.700 1.00 97.31 115 ASN A C 1
ATOM 902 O O . ASN A 1 115 ? 1.120 -2.598 5.556 1.00 97.31 115 ASN A O 1
ATOM 906 N N . LEU A 1 116 ? 2.898 -1.360 4.962 1.00 97.25 116 LEU A N 1
ATOM 907 C CA . LEU A 1 116 ? 2.173 -0.614 3.937 1.00 97.25 116 LEU A CA 1
ATOM 908 C C . LEU A 1 116 ? 1.791 -1.532 2.773 1.00 97.25 116 LEU A C 1
ATOM 910 O O . LEU A 1 116 ? 0.630 -1.554 2.369 1.00 97.25 116 LEU A O 1
ATOM 914 N N . VAL A 1 117 ? 2.727 -2.344 2.273 1.00 98.56 117 VAL A N 1
ATOM 915 C CA . VAL A 1 117 ? 2.428 -3.332 1.222 1.00 98.56 117 VAL A CA 1
ATOM 916 C C . VAL A 1 117 ? 1.372 -4.335 1.691 1.00 98.56 117 VAL A C 1
ATOM 918 O O . VAL A 1 117 ? 0.472 -4.663 0.920 1.00 98.56 117 VAL A O 1
ATOM 921 N N . ARG A 1 118 ? 1.430 -4.796 2.949 1.00 98.62 118 ARG A N 1
ATOM 922 C CA . ARG A 1 118 ? 0.416 -5.708 3.514 1.00 98.62 118 ARG A CA 1
ATOM 923 C C . ARG A 1 118 ? -0.974 -5.086 3.538 1.00 98.62 118 ARG A C 1
ATOM 925 O O . ARG A 1 118 ? -1.921 -5.740 3.115 1.00 98.62 118 ARG A O 1
ATOM 932 N N . MET A 1 119 ? -1.092 -3.836 3.983 1.00 98.75 119 MET A N 1
ATOM 933 C CA . MET A 1 119 ? -2.362 -3.105 3.970 1.00 98.75 119 MET A CA 1
ATOM 934 C C . MET A 1 119 ? -2.905 -2.930 2.547 1.00 98.75 119 MET A C 1
ATOM 936 O O . MET A 1 119 ? -4.082 -3.182 2.305 1.00 98.75 119 MET A O 1
ATOM 940 N N . LEU A 1 120 ? -2.050 -2.578 1.582 1.00 98.81 120 LEU A N 1
ATOM 941 C CA . LEU A 1 120 ? -2.456 -2.456 0.178 1.00 98.81 120 LEU A CA 1
ATOM 942 C C . 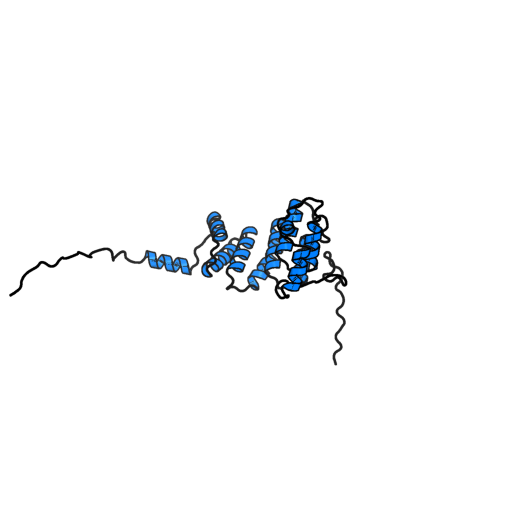LEU A 1 120 ? -2.866 -3.801 -0.436 1.00 98.81 120 LEU A C 1
ATOM 944 O O . LEU A 1 120 ? -3.777 -3.847 -1.261 1.00 98.81 120 LEU A O 1
ATOM 948 N N . PHE A 1 121 ? -2.212 -4.897 -0.045 1.00 98.81 121 PHE A N 1
ATOM 949 C CA . PHE A 1 121 ? -2.592 -6.223 -0.517 1.00 98.81 121 PHE A CA 1
ATOM 950 C C . PHE A 1 121 ? -3.919 -6.677 0.096 1.00 98.81 121 PHE A C 1
ATOM 952 O O . PHE A 1 121 ? -4.770 -7.210 -0.611 1.00 98.81 121 PHE A O 1
ATOM 959 N N . ALA A 1 122 ? -4.132 -6.410 1.386 1.00 98.81 122 ALA A N 1
ATOM 960 C CA . ALA A 1 122 ? -5.410 -6.651 2.041 1.00 98.81 122 ALA A CA 1
ATOM 961 C C . ALA A 1 122 ? -6.546 -5.870 1.364 1.00 98.81 122 ALA A C 1
ATOM 963 O O . ALA A 1 122 ? -7.592 -6.450 1.097 1.00 98.81 122 ALA A O 1
ATOM 964 N N . ASP A 1 123 ? -6.327 -4.599 1.016 1.00 98.81 123 ASP A N 1
ATOM 965 C CA . ASP A 1 123 ? -7.303 -3.786 0.281 1.00 98.81 123 ASP A CA 1
ATOM 966 C C . ASP A 1 123 ? -7.694 -4.425 -1.062 1.00 98.81 123 ASP A C 1
ATOM 968 O O . ASP A 1 123 ? -8.878 -4.615 -1.352 1.00 98.81 123 ASP A O 1
ATOM 972 N N . TYR A 1 124 ? -6.692 -4.855 -1.838 1.00 98.69 124 TYR A N 1
ATOM 973 C CA . TYR A 1 124 ? -6.897 -5.607 -3.077 1.00 98.69 124 TYR A CA 1
ATOM 974 C C . TYR A 1 124 ? -7.689 -6.905 -2.845 1.00 98.69 124 TYR A C 1
ATOM 976 O O . TYR A 1 124 ? -8.606 -7.218 -3.604 1.00 98.69 124 TYR A O 1
ATOM 984 N N . LEU A 1 125 ? -7.366 -7.668 -1.797 1.00 98.75 125 LEU A N 1
ATOM 985 C CA . LEU A 1 125 ? -8.050 -8.922 -1.472 1.00 98.75 125 LEU A CA 1
ATOM 986 C C . LEU A 1 125 ? -9.508 -8.690 -1.054 1.00 98.75 125 LEU A C 1
ATOM 988 O O . LEU A 1 125 ? -10.378 -9.463 -1.463 1.00 98.75 125 LEU A O 1
ATOM 992 N N . ILE A 1 126 ? -9.794 -7.619 -0.307 1.00 98.69 126 ILE A N 1
ATOM 993 C CA . ILE A 1 126 ? -11.164 -7.217 0.047 1.00 98.69 126 ILE A CA 1
ATOM 994 C C . ILE A 1 126 ? -11.970 -6.937 -1.225 1.00 98.69 126 ILE A C 1
ATOM 996 O O . ILE A 1 126 ? -13.059 -7.489 -1.382 1.00 98.69 126 ILE A O 1
ATOM 1000 N N . ASP A 1 127 ? -11.414 -6.179 -2.176 1.00 97.75 127 ASP A N 1
ATOM 1001 C CA . ASP A 1 127 ? -12.072 -5.890 -3.462 1.00 97.75 127 ASP A CA 1
ATOM 1002 C C . ASP A 1 127 ? -12.329 -7.145 -4.309 1.00 97.75 127 ASP A C 1
ATOM 1004 O O . ASP A 1 127 ? -13.239 -7.174 -5.138 1.00 97.75 127 ASP A O 1
ATOM 1008 N N . LYS A 1 128 ? -11.545 -8.208 -4.101 1.00 97.69 128 LYS A N 1
ATOM 1009 C CA . LYS A 1 128 ? -11.736 -9.521 -4.738 1.00 97.69 128 LYS A CA 1
ATOM 1010 C C . LYS A 1 128 ? -12.671 -10.452 -3.958 1.00 97.69 128 LYS A C 1
ATOM 1012 O O . LYS A 1 128 ? -12.835 -11.603 -4.356 1.00 97.69 128 LYS A O 1
ATOM 1017 N N . GLY A 1 129 ? -13.266 -9.995 -2.855 1.00 98.12 129 GLY A N 1
ATOM 1018 C CA . GLY A 1 129 ? -14.126 -10.809 -1.991 1.00 98.12 129 GLY A CA 1
ATOM 1019 C C . GLY A 1 129 ? -13.368 -11.839 -1.145 1.00 98.12 129 GLY A C 1
ATOM 1020 O O . GLY A 1 129 ? -13.982 -12.713 -0.535 1.00 98.12 129 GLY A O 1
ATOM 1021 N N . ARG A 1 130 ? -12.035 -11.749 -1.070 1.00 98.50 130 ARG A N 1
ATOM 1022 C CA . ARG A 1 130 ? -11.163 -12.653 -0.303 1.00 98.50 130 ARG A CA 1
ATOM 1023 C C . ARG A 1 130 ? -10.926 -12.120 1.109 1.00 98.50 130 ARG A C 1
ATOM 1025 O O . ARG A 1 130 ? -9.794 -11.963 1.557 1.00 98.50 130 ARG A O 1
ATOM 1032 N N . GLY A 1 131 ? -12.019 -11.845 1.822 1.00 98.38 131 GLY A N 1
ATOM 1033 C CA . GLY A 1 131 ? -11.979 -11.195 3.135 1.00 98.38 131 GLY A CA 1
ATOM 1034 C C . GLY A 1 131 ? -11.177 -11.963 4.192 1.00 98.38 131 GLY A C 1
ATOM 1035 O O . GLY A 1 131 ? -10.485 -11.345 4.994 1.00 98.38 131 GLY A O 1
ATOM 1036 N N . LYS A 1 132 ? -11.204 -13.303 4.165 1.00 98.38 132 LYS A N 1
ATOM 1037 C CA . LYS A 1 132 ? -10.405 -14.126 5.087 1.00 98.38 132 LYS A CA 1
ATOM 1038 C C . LYS A 1 132 ? -8.903 -13.893 4.896 1.00 98.38 132 LYS A C 1
ATOM 1040 O O . LYS A 1 132 ? -8.206 -13.633 5.868 1.00 98.38 132 LYS A O 1
ATOM 1045 N N . ASP A 1 133 ? -8.433 -13.928 3.654 1.00 98.44 133 ASP A N 1
ATOM 1046 C CA . ASP A 1 133 ? -7.014 -13.736 3.338 1.00 98.44 133 ASP A CA 1
ATOM 1047 C C . ASP A 1 133 ? -6.583 -12.295 3.653 1.00 98.44 133 ASP A C 1
ATOM 1049 O O . ASP A 1 133 ? -5.508 -12.060 4.198 1.00 98.44 133 ASP A O 1
ATOM 1053 N N . ALA A 1 134 ? -7.456 -11.316 3.385 1.00 98.75 134 ALA A N 1
ATOM 1054 C CA . ALA A 1 134 ? -7.225 -9.930 3.778 1.00 98.75 134 ALA A CA 1
ATOM 1055 C C . ALA A 1 134 ? -7.066 -9.781 5.299 1.00 98.75 134 ALA A C 1
ATOM 1057 O O . ALA A 1 134 ? -6.135 -9.114 5.751 1.00 98.75 134 ALA A O 1
ATOM 1058 N N . ALA A 1 135 ? -7.932 -10.431 6.086 1.00 98.62 135 ALA A N 1
ATOM 1059 C CA . ALA A 1 135 ? -7.876 -10.403 7.546 1.00 98.62 135 ALA A CA 1
ATOM 1060 C C . ALA A 1 135 ? -6.522 -10.887 8.083 1.00 98.62 135 ALA A C 1
ATOM 1062 O O . ALA A 1 135 ? -5.988 -10.274 8.999 1.00 98.62 135 ALA A O 1
ATOM 1063 N N . GLU A 1 136 ? -5.928 -11.925 7.487 1.00 98.50 136 GLU A N 1
ATOM 1064 C CA . GLU A 1 136 ? -4.611 -12.432 7.899 1.00 98.50 136 GLU A CA 1
ATOM 1065 C C . GLU A 1 136 ? -3.508 -11.375 7.724 1.00 98.50 136 GLU A C 1
ATOM 1067 O O . GLU A 1 136 ? -2.639 -11.215 8.588 1.00 98.50 136 GLU A O 1
ATOM 1072 N N . HIS A 1 137 ? -3.559 -10.604 6.634 1.00 98.69 137 HIS A N 1
ATOM 1073 C CA . HIS A 1 137 ? -2.637 -9.491 6.413 1.00 98.69 137 HIS A CA 1
ATOM 1074 C C . HIS A 1 137 ? -2.882 -8.331 7.384 1.00 98.69 137 HIS A C 1
ATOM 1076 O O . HIS A 1 137 ? -1.911 -7.809 7.934 1.00 98.69 137 HIS A O 1
ATOM 1082 N N . LEU A 1 138 ? -4.139 -7.943 7.626 1.00 98.75 138 LEU A N 1
ATOM 1083 C CA . LEU A 1 138 ? -4.467 -6.867 8.570 1.00 98.75 138 LEU A CA 1
ATOM 1084 C C . LEU A 1 138 ? -4.114 -7.243 10.017 1.00 98.75 138 LEU A C 1
ATOM 1086 O O . LEU A 1 138 ? -3.574 -6.412 10.743 1.00 98.75 138 LEU A O 1
ATOM 1090 N N . ASP A 1 139 ? -4.343 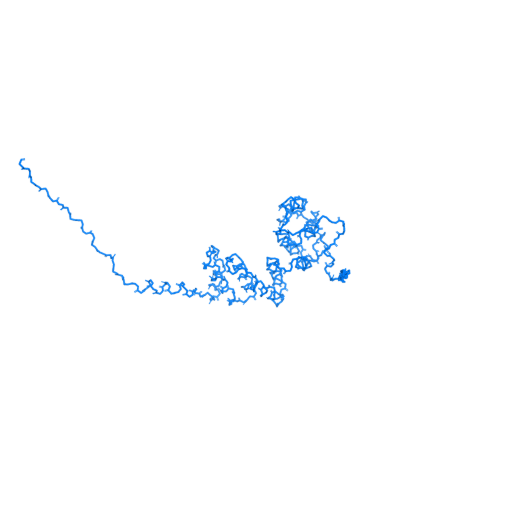-8.493 10.421 1.00 98.44 139 ASP A N 1
ATOM 1091 C CA . ASP A 1 139 ? -3.999 -9.004 11.751 1.00 98.44 139 ASP A CA 1
ATOM 1092 C C . ASP A 1 139 ? -2.488 -9.043 11.971 1.00 98.44 139 ASP A C 1
ATOM 1094 O O . ASP A 1 139 ? -2.015 -8.821 13.087 1.00 98.44 139 ASP A O 1
ATOM 1098 N N . TYR A 1 140 ? -1.715 -9.339 10.921 1.00 98.50 140 TYR A N 1
ATOM 1099 C CA . TYR A 1 140 ? -0.264 -9.206 10.983 1.00 98.50 140 TYR A CA 1
ATOM 1100 C C . TYR A 1 140 ? 0.124 -7.752 11.252 1.00 98.50 140 TYR A C 1
ATOM 1102 O O . TYR A 1 140 ? 0.896 -7.502 12.175 1.00 98.50 140 TYR A O 1
ATOM 1110 N N . VAL A 1 141 ? -0.422 -6.810 10.470 1.00 98.44 141 VAL A N 1
ATOM 1111 C CA . VAL A 1 141 ? -0.106 -5.382 10.610 1.00 98.44 141 VAL A CA 1
ATOM 1112 C C . VAL A 1 141 ? -0.479 -4.902 12.004 1.00 98.44 141 VAL A C 1
ATOM 1114 O O . VAL A 1 141 ? 0.370 -4.321 12.666 1.00 98.44 141 VAL A O 1
ATOM 1117 N N . ASP A 1 142 ? -1.681 -5.223 12.492 1.00 98.06 142 ASP A N 1
ATOM 1118 C CA . ASP A 1 142 ? -2.159 -4.832 13.824 1.00 98.06 142 ASP A CA 1
ATOM 1119 C C . ASP A 1 142 ? -1.226 -5.294 14.956 1.00 98.06 142 ASP A C 1
ATOM 1121 O O . ASP A 1 142 ? -1.106 -4.628 15.983 1.00 98.06 142 ASP A O 1
ATOM 1125 N N . LYS A 1 143 ? -0.527 -6.418 14.780 1.00 97.75 143 LYS A N 1
ATOM 1126 C CA . LYS A 1 143 ? 0.429 -6.936 15.769 1.00 97.75 143 LYS A CA 1
ATOM 1127 C C . LYS A 1 143 ? 1.829 -6.344 15.635 1.00 97.75 143 LYS A C 1
ATOM 1129 O O . LYS A 1 143 ? 2.580 -6.399 16.605 1.00 97.75 143 LYS A O 1
ATOM 1134 N N . SER A 1 144 ? 2.206 -5.853 14.457 1.00 96.62 144 SER A N 1
ATOM 1135 C CA . SER A 1 144 ? 3.593 -5.493 14.140 1.00 96.62 144 SER A CA 1
ATOM 1136 C C . SER A 1 144 ? 3.852 -3.990 14.056 1.00 96.62 144 SER A C 1
ATOM 1138 O O . SER A 1 144 ? 5.008 -3.584 14.147 1.00 96.62 144 SER A O 1
ATOM 1140 N N . PHE A 1 145 ? 2.824 -3.170 13.824 1.00 97.00 145 PHE A N 1
ATOM 1141 C CA . PHE A 1 145 ? 3.009 -1.733 13.633 1.00 97.00 145 PHE A CA 1
ATOM 1142 C C . PHE A 1 145 ? 3.275 -0.985 14.944 1.00 97.00 145 PHE A C 1
ATOM 1144 O O . PHE A 1 145 ? 2.865 -1.421 16.021 1.00 97.00 145 PHE A O 1
ATOM 1151 N N . ASP A 1 146 ? 3.940 0.166 14.832 1.00 96.00 146 ASP A N 1
ATOM 1152 C CA . ASP A 1 146 ? 4.125 1.089 15.947 1.00 96.00 146 ASP A CA 1
ATOM 1153 C C . ASP A 1 146 ? 2.774 1.683 16.363 1.00 96.00 146 ASP A C 1
ATOM 1155 O O . ASP A 1 146 ? 2.137 2.414 15.604 1.00 96.00 146 ASP A O 1
ATOM 1159 N N . LYS A 1 147 ? 2.330 1.363 17.579 1.00 93.38 147 LYS A N 1
ATOM 1160 C CA . LYS A 1 147 ? 1.034 1.800 18.104 1.00 93.38 147 LYS A CA 1
ATOM 1161 C C . LYS A 1 147 ? 0.974 3.311 18.344 1.00 93.38 147 LYS A C 1
ATOM 1163 O O . LYS A 1 147 ? -0.129 3.824 18.502 1.00 93.38 147 LYS A O 1
ATOM 1168 N N . ASP A 1 148 ? 2.094 4.022 18.281 1.00 95.50 148 ASP A N 1
ATOM 1169 C CA . ASP A 1 148 ? 2.119 5.483 18.329 1.00 95.50 148 ASP A CA 1
ATOM 1170 C C . ASP A 1 148 ? 2.053 6.128 16.930 1.00 95.50 148 ASP A C 1
ATOM 1172 O O . ASP A 1 148 ? 2.104 7.351 16.818 1.00 95.50 148 ASP A O 1
ATOM 1176 N N . ASP A 1 149 ? 1.870 5.343 15.856 1.00 95.56 149 ASP A N 1
ATOM 1177 C CA . ASP A 1 149 ? 1.629 5.857 14.505 1.00 95.56 149 ASP A CA 1
ATOM 1178 C C . ASP A 1 149 ? 0.124 6.146 14.263 1.00 95.56 149 ASP A C 1
ATOM 1180 O O . ASP A 1 149 ? -0.675 5.218 14.024 1.00 95.56 149 ASP A O 1
ATOM 1184 N N . PRO A 1 150 ? -0.302 7.430 14.264 1.00 94.94 150 PRO A N 1
ATOM 1185 C CA . PRO A 1 150 ? -1.687 7.808 13.991 1.00 94.94 150 PRO A CA 1
ATOM 1186 C C . PRO A 1 150 ? -2.139 7.470 12.568 1.00 94.94 150 PRO A C 1
ATOM 1188 O O . PRO A 1 150 ? -3.333 7.242 12.347 1.00 94.94 150 PRO A O 1
ATOM 1191 N N . PHE A 1 151 ? -1.229 7.467 11.589 1.00 93.75 151 PHE A N 1
ATOM 1192 C CA . PHE A 1 151 ? -1.564 7.228 10.188 1.00 93.75 151 PHE A CA 1
ATOM 1193 C C . PHE A 1 151 ? -1.790 5.747 9.926 1.00 93.75 151 PHE A C 1
ATOM 1195 O O . PHE A 1 151 ? -2.787 5.393 9.294 1.00 93.75 151 PHE A O 1
ATOM 1202 N N . THR A 1 152 ? -0.919 4.875 10.440 1.00 95.94 152 THR A N 1
ATOM 1203 C CA . THR A 1 152 ? -1.138 3.427 10.325 1.00 95.94 152 THR A CA 1
ATOM 1204 C C . THR A 1 152 ? -2.384 3.000 11.093 1.00 95.94 152 THR A C 1
ATOM 1206 O O . THR A 1 152 ? -3.192 2.265 10.530 1.00 95.94 152 THR A O 1
ATOM 1209 N N . SER A 1 153 ? -2.618 3.529 12.302 1.00 96.81 153 SER A N 1
ATOM 1210 C CA . SER A 1 153 ? -3.861 3.267 13.047 1.00 96.81 153 SER A CA 1
ATOM 1211 C C . SER A 1 153 ? -5.099 3.615 12.212 1.00 96.81 153 SER A C 1
ATOM 1213 O O . SER A 1 153 ? -5.990 2.789 12.028 1.00 96.81 153 SER A O 1
ATOM 1215 N N . TYR A 1 154 ? -5.133 4.816 11.630 1.00 96.94 154 TYR A N 1
ATOM 1216 C CA . TYR A 1 154 ? -6.258 5.268 10.813 1.00 96.94 154 TYR A CA 1
ATOM 1217 C C . TYR A 1 154 ? -6.459 4.424 9.546 1.00 96.94 154 TYR A C 1
ATOM 1219 O O . TYR A 1 154 ? -7.567 3.956 9.283 1.00 96.94 154 TYR A O 1
ATOM 1227 N N . ASN A 1 155 ? -5.393 4.187 8.776 1.00 96.56 155 ASN A N 1
ATOM 1228 C CA . ASN A 1 155 ? -5.470 3.433 7.522 1.00 96.56 155 ASN A CA 1
ATOM 1229 C C . ASN A 1 155 ? -5.852 1.966 7.758 1.00 96.56 155 ASN A C 1
ATOM 1231 O O . ASN A 1 155 ? -6.681 1.419 7.031 1.00 96.56 155 ASN A O 1
ATOM 1235 N N . LEU A 1 156 ? -5.304 1.341 8.801 1.00 98.25 156 LEU A N 1
ATOM 1236 C CA . LEU A 1 156 ? -5.676 -0.011 9.202 1.00 98.25 156 LEU A CA 1
ATOM 1237 C C . LEU A 1 156 ? -7.146 -0.071 9.641 1.00 98.25 156 LEU A C 1
ATOM 1239 O O . LEU A 1 156 ? -7.866 -0.999 9.273 1.00 98.25 156 LEU A O 1
ATOM 1243 N N . GLY A 1 157 ? -7.616 0.944 10.374 1.00 98.00 157 GLY A N 1
ATOM 1244 C CA . GLY A 1 157 ? -9.012 1.064 10.786 1.00 98.00 157 GLY A CA 1
ATOM 1245 C C . GLY A 1 157 ? -9.982 1.162 9.605 1.00 98.00 157 GLY A C 1
ATOM 1246 O O . GLY A 1 157 ? -11.008 0.482 9.612 1.00 98.00 157 GLY A O 1
ATOM 1247 N N . LEU A 1 158 ? -9.637 1.926 8.561 1.00 97.81 158 LEU A N 1
ATOM 1248 C CA . LEU A 1 158 ? -10.415 1.989 7.315 1.00 97.81 158 LEU A CA 1
ATOM 1249 C C . LEU A 1 158 ? -10.517 0.622 6.628 1.00 97.81 158 LEU A C 1
ATOM 1251 O O . LEU A 1 158 ? -11.588 0.250 6.151 1.00 97.81 158 LEU A O 1
ATOM 1255 N N . LEU A 1 159 ? -9.433 -0.155 6.607 1.00 98.50 159 LEU A N 1
ATOM 1256 C CA . LEU A 1 159 ? -9.434 -1.483 5.990 1.00 98.50 159 LEU A CA 1
ATOM 1257 C C . LEU A 1 159 ? -10.264 -2.491 6.788 1.00 98.50 159 LEU A C 1
ATOM 1259 O O . LEU A 1 159 ? -11.024 -3.254 6.193 1.00 98.50 159 LEU A O 1
ATOM 1263 N N . TYR A 1 160 ? -10.198 -2.459 8.122 1.00 98.56 160 TYR A N 1
ATOM 1264 C CA . TYR A 1 160 ? -11.098 -3.263 8.952 1.00 98.56 160 TYR A CA 1
ATOM 1265 C C . TYR A 1 160 ? -12.561 -2.850 8.784 1.00 98.56 160 TYR A C 1
ATOM 1267 O O . TYR A 1 160 ? -13.428 -3.720 8.717 1.00 98.56 160 TYR A O 1
ATOM 1275 N N . MET A 1 161 ? -12.843 -1.550 8.645 1.00 97.75 161 MET A N 1
ATOM 1276 C CA . MET A 1 161 ? -14.194 -1.061 8.360 1.00 97.75 161 MET A CA 1
ATOM 1277 C C . MET A 1 161 ? -14.697 -1.599 7.016 1.00 97.75 161 MET A C 1
ATOM 1279 O O . MET A 1 161 ? -15.796 -2.147 6.951 1.00 97.75 161 MET A O 1
ATOM 1283 N N . LYS A 1 162 ? -13.867 -1.528 5.967 1.00 97.62 162 LYS A N 1
ATOM 1284 C CA . LYS A 1 162 ? -14.161 -2.073 4.632 1.00 97.62 162 LYS A CA 1
ATOM 1285 C C . LYS A 1 162 ? -14.390 -3.590 4.656 1.00 97.62 162 LYS A C 1
ATOM 1287 O O . LYS A 1 162 ? -15.248 -4.091 3.937 1.00 97.62 162 LYS A O 1
ATOM 1292 N N . LEU A 1 163 ? -13.651 -4.313 5.500 1.00 97.50 163 LEU A N 1
ATOM 1293 C CA . LEU A 1 163 ? -13.800 -5.755 5.721 1.00 97.50 163 LEU A CA 1
ATOM 1294 C C . LEU A 1 163 ? -15.049 -6.117 6.554 1.00 97.50 163 LEU A C 1
ATOM 1296 O O . LEU A 1 163 ? -15.468 -7.274 6.562 1.00 97.50 163 LEU A O 1
ATOM 1300 N N . GLY A 1 164 ? -15.651 -5.146 7.247 1.00 96.31 164 GLY A N 1
ATOM 1301 C CA . GLY A 1 164 ? -16.802 -5.339 8.131 1.00 96.31 164 GLY A CA 1
ATOM 1302 C C . GLY A 1 164 ? -16.448 -5.639 9.593 1.00 96.31 164 GLY A C 1
ATOM 1303 O O . GLY A 1 164 ? -17.353 -5.854 10.398 1.00 96.31 164 GLY A O 1
ATOM 1304 N N . ASP A 1 165 ? -15.167 -5.613 9.978 1.00 97.38 165 ASP A N 1
ATOM 1305 C CA . ASP A 1 165 ? -14.748 -5.699 11.384 1.00 97.38 165 ASP A CA 1
ATOM 1306 C C . ASP A 1 165 ? -14.845 -4.320 12.049 1.00 97.38 165 ASP A C 1
ATOM 1308 O O . ASP A 1 165 ? -13.869 -3.612 12.315 1.00 97.38 165 ASP A O 1
ATOM 1312 N N . THR A 1 166 ? -16.087 -3.921 12.303 1.00 96.88 166 THR A N 1
ATOM 1313 C CA . THR A 1 166 ? -16.414 -2.619 12.882 1.00 96.88 166 THR A CA 1
ATOM 1314 C C . THR A 1 166 ? -15.844 -2.441 14.294 1.00 96.88 166 THR A C 1
ATOM 1316 O O . THR A 1 166 ? -15.600 -1.313 14.727 1.00 96.88 166 THR A O 1
ATOM 1319 N N . ALA A 1 167 ? -15.626 -3.535 15.030 1.00 96.19 167 ALA A N 1
ATOM 1320 C CA . ALA A 1 167 ? -15.052 -3.480 16.368 1.00 96.19 167 ALA A CA 1
ATOM 1321 C C . ALA A 1 167 ? -13.584 -3.038 16.311 1.00 96.19 167 ALA A C 1
ATOM 1323 O O . ALA A 1 167 ? -13.231 -2.042 16.948 1.00 96.19 167 ALA A O 1
ATOM 1324 N N . LYS A 1 168 ? -12.754 -3.701 15.492 1.00 97.38 168 LYS A N 1
ATOM 1325 C CA . LYS A 1 168 ? -11.352 -3.295 15.303 1.00 97.38 168 LYS A CA 1
ATOM 1326 C C . LYS A 1 168 ? -11.237 -1.915 14.671 1.00 97.38 168 LYS A C 1
ATOM 1328 O O . LYS A 1 168 ? -10.440 -1.100 15.136 1.00 97.38 168 LYS A O 1
ATOM 1333 N N . ALA A 1 169 ? -12.072 -1.621 13.672 1.00 97.75 169 ALA A N 1
ATOM 1334 C CA . ALA A 1 169 ? -12.121 -0.306 13.039 1.00 97.75 169 ALA A CA 1
ATOM 1335 C C . ALA A 1 169 ? -12.331 0.819 14.063 1.00 97.75 169 ALA A C 1
ATOM 1337 O O . ALA A 1 169 ? -11.617 1.819 14.045 1.00 97.75 169 ALA A O 1
ATOM 1338 N N . ARG A 1 170 ? -13.263 0.631 15.006 1.00 96.56 170 ARG A N 1
ATOM 1339 C CA . ARG A 1 170 ? -13.526 1.588 16.086 1.00 96.56 170 ARG A CA 1
ATOM 1340 C C . ARG A 1 170 ? -12.335 1.766 17.014 1.00 96.56 170 ARG A C 1
ATOM 1342 O O . ARG A 1 170 ? -11.976 2.904 17.299 1.00 96.56 170 ARG A O 1
ATOM 1349 N N . THR A 1 171 ? -11.723 0.677 17.478 1.00 96.19 171 THR A N 1
ATOM 1350 C CA . THR A 1 171 ? -10.554 0.752 18.367 1.00 96.19 171 THR A CA 1
ATOM 1351 C C . THR A 1 171 ? -9.417 1.541 17.719 1.00 96.19 171 THR A C 1
ATOM 1353 O O . THR A 1 171 ? -8.860 2.447 18.337 1.00 96.19 171 THR A O 1
ATOM 1356 N N . LEU A 1 172 ? -9.129 1.262 16.450 1.00 96.88 172 LEU A N 1
ATOM 1357 C CA . LEU A 1 172 ? -8.075 1.942 15.702 1.00 96.88 172 LEU A CA 1
ATOM 1358 C C . LEU A 1 172 ? -8.414 3.406 15.387 1.00 96.88 172 LEU A C 1
ATOM 1360 O O . LEU A 1 172 ? -7.535 4.263 15.448 1.00 96.88 172 LEU A O 1
ATOM 1364 N N . ALA A 1 173 ? -9.684 3.721 15.123 1.00 95.56 173 ALA A N 1
ATOM 1365 C CA . ALA A 1 173 ? -10.149 5.097 14.950 1.00 95.56 173 ALA A CA 1
ATOM 1366 C C . ALA A 1 173 ? -9.971 5.931 16.228 1.00 95.56 173 ALA A C 1
ATOM 1368 O O . ALA A 1 173 ? -9.476 7.057 16.183 1.00 95.56 173 ALA A O 1
ATOM 1369 N N . GLN A 1 174 ? -10.337 5.365 17.381 1.00 94.19 174 GLN A N 1
ATOM 1370 C CA . GLN A 1 174 ? -10.143 6.003 18.682 1.00 94.19 174 GLN A CA 1
ATOM 1371 C C . GLN A 1 174 ? -8.655 6.234 18.967 1.00 94.19 174 GLN A C 1
ATOM 1373 O O . GLN A 1 174 ? -8.283 7.321 19.402 1.00 94.19 174 GLN A O 1
ATOM 1378 N N . GLN A 1 175 ? -7.808 5.242 18.683 1.00 94.31 175 GLN A N 1
ATOM 1379 C CA . GLN A 1 175 ? -6.357 5.350 18.828 1.00 94.31 175 GLN A CA 1
ATOM 1380 C C . GLN A 1 175 ? -5.781 6.456 17.935 1.00 94.31 175 GLN A C 1
ATOM 1382 O O . GLN A 1 175 ? -5.097 7.346 18.435 1.00 94.31 175 GLN A O 1
ATOM 1387 N N . ALA A 1 176 ? -6.123 6.470 16.643 1.00 94.81 176 ALA A N 1
ATOM 1388 C CA . ALA A 1 176 ? -5.686 7.511 15.716 1.00 94.81 176 ALA A CA 1
ATOM 1389 C C . ALA A 1 176 ? -6.095 8.916 16.191 1.00 94.81 176 ALA A C 1
ATOM 1391 O O . ALA A 1 176 ? -5.286 9.842 16.146 1.00 94.81 176 ALA A O 1
ATOM 1392 N N . ARG A 1 177 ? -7.324 9.073 16.703 1.00 91.44 177 ARG A N 1
ATOM 1393 C CA . ARG A 1 177 ? -7.813 10.341 17.264 1.00 91.44 177 ARG A CA 1
ATOM 1394 C C . ARG A 1 177 ? -7.049 10.759 18.520 1.00 91.44 177 ARG A C 1
ATOM 1396 O O . ARG A 1 177 ? -6.695 11.928 18.641 1.00 91.44 177 ARG A O 1
ATOM 1403 N N . LEU A 1 178 ? -6.789 9.833 19.446 1.00 91.94 178 LEU A N 1
ATOM 1404 C CA . LEU A 1 178 ? -6.007 10.115 20.658 1.00 91.94 178 LEU A CA 1
ATOM 1405 C C . LEU A 1 178 ? -4.577 10.562 20.328 1.00 91.94 178 LEU A C 1
ATOM 1407 O O . LEU A 1 178 ? -4.028 11.406 21.029 1.00 91.94 178 LEU A O 1
ATOM 1411 N N . LEU A 1 179 ? -4.015 10.049 19.234 1.00 92.50 179 LEU A N 1
ATOM 1412 C CA . LEU A 1 179 ? -2.707 10.431 18.698 1.00 92.50 179 LEU A CA 1
ATOM 1413 C C . LEU A 1 179 ? -2.746 11.704 17.827 1.00 92.50 179 LEU A C 1
ATOM 1415 O O . LEU A 1 179 ? -1.729 12.094 17.258 1.00 92.50 179 LEU A O 1
ATOM 1419 N N . GLY A 1 180 ? -3.901 12.368 17.712 1.00 90.00 180 GLY A N 1
ATOM 1420 C CA . GLY A 1 180 ? -4.038 13.643 17.007 1.00 90.00 180 GLY A CA 1
ATOM 1421 C C . GLY A 1 180 ? -4.147 13.539 15.485 1.00 90.00 180 GLY A C 1
ATOM 1422 O O . GLY A 1 180 ? -3.878 14.526 14.799 1.00 90.00 180 GLY A O 1
ATOM 1423 N N . ASN A 1 181 ? -4.543 12.385 14.932 1.00 89.25 181 ASN A N 1
ATOM 1424 C CA . ASN A 1 181 ? -4.837 12.287 13.502 1.00 89.25 181 ASN A CA 1
ATOM 1425 C C . ASN A 1 181 ? -5.982 13.258 13.134 1.00 89.25 181 ASN A C 1
ATOM 1427 O O . ASN A 1 181 ? -7.063 13.157 13.720 1.00 89.25 181 ASN A O 1
ATOM 1431 N N . PRO A 1 182 ? -5.786 14.183 12.175 1.00 82.25 182 PRO A N 1
ATOM 1432 C CA . PRO A 1 182 ? -6.813 15.154 11.804 1.00 82.25 182 PRO A CA 1
ATOM 1433 C C . PRO A 1 182 ? -7.938 14.561 10.942 1.00 82.25 182 PRO A C 1
ATOM 1435 O O . PRO A 1 182 ? -8.941 15.236 10.717 1.00 82.25 182 PRO A O 1
ATOM 1438 N N . ALA A 1 183 ? -7.774 13.345 10.410 1.00 84.88 183 ALA A N 1
ATOM 1439 C CA . ALA A 1 183 ? -8.750 12.725 9.527 1.00 84.88 183 ALA A CA 1
ATOM 1440 C C . ALA A 1 183 ? -9.937 12.155 10.318 1.00 84.88 183 ALA A C 1
ATOM 1442 O O . ALA A 1 183 ? -9.796 11.234 11.121 1.00 84.88 183 ALA A O 1
ATOM 1443 N N . ASP A 1 184 ? -11.131 12.669 10.034 1.00 84.94 184 ASP A N 1
ATOM 1444 C CA . ASP A 1 184 ? -12.382 12.288 10.693 1.00 84.94 184 ASP A CA 1
ATOM 1445 C C . ASP A 1 184 ? -13.223 11.290 9.875 1.00 84.94 184 ASP A C 1
ATOM 1447 O O . ASP A 1 184 ? -14.251 10.811 10.349 1.00 84.94 184 ASP A O 1
ATOM 1451 N N . GLY A 1 185 ? -12.791 10.944 8.656 1.00 90.69 185 GLY A N 1
ATOM 1452 C CA . GLY A 1 185 ? -13.539 10.093 7.724 1.00 90.69 185 GLY A CA 1
ATOM 1453 C C . GLY A 1 185 ? -13.970 8.759 8.337 1.00 90.69 185 GLY A C 1
ATOM 1454 O O . GLY A 1 185 ? -15.154 8.426 8.310 1.00 90.69 185 GLY A O 1
ATOM 1455 N N . LEU A 1 186 ? -13.035 8.043 8.968 1.00 93.00 186 LEU A N 1
ATOM 1456 C CA . LEU A 1 186 ? -13.312 6.772 9.643 1.00 93.00 186 LEU A CA 1
ATOM 1457 C C . LEU A 1 186 ? -14.284 6.927 10.828 1.00 93.00 186 LEU A C 1
ATOM 1459 O O . LEU A 1 186 ? -15.205 6.127 10.986 1.00 93.00 186 LEU A O 1
ATOM 1463 N N . GLU A 1 187 ? -14.123 7.970 11.648 1.00 92.88 187 GLU A N 1
ATOM 1464 C CA . GLU A 1 187 ? -15.056 8.262 12.745 1.00 92.88 187 GLU A CA 1
ATOM 1465 C C . GLU A 1 187 ? -16.466 8.545 12.201 1.00 92.88 187 GLU A C 1
ATOM 1467 O O . GLU A 1 187 ? -17.456 8.012 12.706 1.00 92.88 187 GLU A O 1
ATOM 1472 N N . ASN A 1 188 ? -16.564 9.340 11.136 1.00 93.25 188 ASN A N 1
ATOM 1473 C CA . ASN A 1 188 ? -17.826 9.673 10.487 1.00 93.25 188 ASN A CA 1
ATOM 1474 C C . ASN A 1 188 ? -18.519 8.432 9.901 1.00 93.25 188 ASN A C 1
ATOM 1476 O O . ASN A 1 188 ? -19.741 8.305 10.010 1.00 93.25 188 ASN A O 1
ATOM 1480 N N . GLU A 1 189 ? -17.771 7.501 9.309 1.00 92.69 189 GLU A N 1
ATOM 1481 C CA . GLU A 1 189 ? -18.306 6.218 8.837 1.00 92.69 189 GLU A CA 1
ATOM 1482 C C . GLU A 1 189 ? -18.822 5.348 9.987 1.00 92.69 189 GLU A C 1
ATOM 1484 O O . GLU A 1 189 ? -19.941 4.834 9.921 1.00 92.69 189 GLU A O 1
ATOM 1489 N N . LEU A 1 190 ? -18.067 5.251 11.083 1.00 95.56 190 LEU A N 1
ATOM 1490 C CA . LEU A 1 190 ? -18.483 4.518 12.279 1.00 95.56 190 LEU A CA 1
ATOM 1491 C C . LEU A 1 190 ? -19.740 5.124 12.917 1.00 95.56 190 LEU A C 1
ATOM 1493 O O . LEU A 1 190 ? -20.637 4.387 13.328 1.00 95.56 190 LEU A O 1
ATOM 1497 N N . LYS A 1 191 ? -19.846 6.458 12.966 1.00 94.81 191 LYS A N 1
ATOM 1498 C CA . LYS A 1 191 ? -21.045 7.167 13.441 1.00 94.81 191 LYS A CA 1
ATOM 1499 C C . LYS A 1 191 ? -22.258 6.857 12.568 1.00 94.81 191 LYS A C 1
ATOM 1501 O O . LYS A 1 191 ? -23.311 6.515 13.102 1.00 94.81 191 LYS A O 1
ATOM 1506 N N . LYS A 1 192 ? -22.110 6.915 11.239 1.00 94.12 192 LYS A N 1
ATOM 1507 C CA . LYS A 1 192 ? -23.179 6.560 10.284 1.00 94.12 192 LYS A CA 1
ATOM 1508 C C . LYS A 1 192 ? -23.641 5.111 10.444 1.00 94.12 192 LYS A C 1
ATOM 1510 O O . LYS A 1 192 ? -24.830 4.843 10.315 1.00 94.12 192 LYS A O 1
ATOM 1515 N N . ALA A 1 193 ? -22.724 4.201 10.765 1.00 93.75 193 ALA A N 1
ATOM 1516 C CA . ALA A 1 193 ? -23.027 2.798 11.035 1.00 93.75 193 ALA A CA 1
ATOM 1517 C C . ALA A 1 193 ? -23.610 2.538 12.442 1.00 93.75 193 ALA A C 1
ATOM 1519 O O . ALA A 1 193 ? -23.829 1.384 12.802 1.00 93.75 193 ALA A O 1
ATOM 1520 N N . GLY A 1 194 ? -23.828 3.573 13.268 1.00 94.44 194 GLY A N 1
ATOM 1521 C CA . GLY A 1 194 ? -24.280 3.416 14.657 1.00 94.44 194 GLY A CA 1
ATOM 1522 C C . GLY A 1 194 ? -23.259 2.708 15.554 1.00 94.44 194 GLY A C 1
ATOM 1523 O O . GLY A 1 194 ? -23.602 2.189 16.613 1.00 94.44 194 GLY A O 1
ATOM 1524 N N . ALA A 1 195 ? -22.002 2.661 15.121 1.00 94.38 195 ALA A N 1
ATOM 1525 C CA . ALA A 1 195 ? -20.944 1.875 15.728 1.00 94.38 195 ALA A CA 1
ATOM 1526 C C . ALA A 1 195 ? -19.831 2.736 16.324 1.00 94.38 195 ALA A C 1
ATOM 1528 O O . ALA A 1 195 ? -18.780 2.214 16.682 1.00 94.38 195 ALA A O 1
ATOM 1529 N N . TRP A 1 196 ? -20.026 4.047 16.430 1.00 93.44 196 TRP A N 1
ATOM 1530 C CA . TRP A 1 196 ? -19.107 4.907 17.160 1.00 93.44 196 TRP A CA 1
ATOM 1531 C C . TRP A 1 196 ? -19.378 4.847 18.663 1.00 93.44 196 TRP A C 1
ATOM 1533 O O . TRP A 1 196 ? -20.526 4.864 19.102 1.00 93.44 196 TRP A O 1
ATOM 1543 N N . ALA A 1 197 ? -18.308 4.820 19.450 1.00 89.25 197 ALA A N 1
ATOM 1544 C CA . ALA A 1 197 ? -18.350 5.064 20.884 1.00 89.25 197 ALA A CA 1
ATOM 1545 C C . ALA A 1 197 ? -17.218 6.030 21.229 1.00 89.25 197 ALA A C 1
ATOM 1547 O O . ALA A 1 197 ? -16.126 5.911 20.671 1.00 89.25 197 ALA A O 1
ATOM 1548 N N . GLU A 1 198 ? -17.460 6.968 22.140 1.00 86.00 198 GLU A N 1
ATOM 1549 C CA . GLU A 1 198 ? -16.402 7.878 22.576 1.00 86.00 198 GLU A CA 1
ATOM 1550 C C . GLU A 1 198 ? -15.272 7.102 23.279 1.00 86.00 198 GLU A C 1
ATOM 1552 O O . GLU A 1 198 ? -15.551 6.160 24.031 1.00 86.00 198 GLU A O 1
ATOM 1557 N N . PRO A 1 199 ? -13.996 7.481 23.068 1.00 81.00 199 PRO A N 1
ATOM 1558 C CA . PRO A 1 199 ? -12.893 6.948 23.857 1.00 81.00 199 PRO A CA 1
ATOM 1559 C C . PRO A 1 199 ? -13.147 7.174 25.352 1.00 81.00 199 PRO A C 1
ATOM 1561 O O . PRO A 1 199 ? -13.588 8.253 25.749 1.00 81.00 199 PRO A O 1
ATOM 1564 N N . ALA A 1 200 ? -12.812 6.199 26.199 1.00 76.19 200 ALA A N 1
ATOM 1565 C CA . ALA A 1 200 ? -13.082 6.271 27.640 1.00 76.19 200 ALA A CA 1
ATOM 1566 C C . ALA A 1 200 ? -12.523 7.547 28.305 1.00 76.19 200 ALA A C 1
ATOM 1568 O O . ALA A 1 200 ? -13.197 8.162 29.129 1.00 76.19 200 ALA A O 1
ATOM 1569 N N . ALA A 1 201 ? -11.327 7.992 27.902 1.00 73.44 201 ALA A N 1
ATOM 1570 C CA . ALA A 1 201 ? -10.720 9.228 28.400 1.00 73.44 201 ALA A CA 1
ATOM 1571 C C . ALA A 1 201 ? -11.517 10.489 28.003 1.00 73.44 201 ALA A C 1
ATOM 1573 O O . ALA A 1 201 ? -11.703 11.389 28.821 1.00 73.44 201 ALA A O 1
ATOM 1574 N N . ALA A 1 202 ? -12.038 10.535 26.773 1.00 71.50 202 ALA A N 1
ATOM 1575 C CA . ALA A 1 202 ? -12.868 11.640 26.294 1.00 71.50 202 ALA A CA 1
ATOM 1576 C C . ALA A 1 202 ? -14.250 11.644 26.971 1.00 71.50 202 ALA A C 1
ATOM 1578 O O . ALA A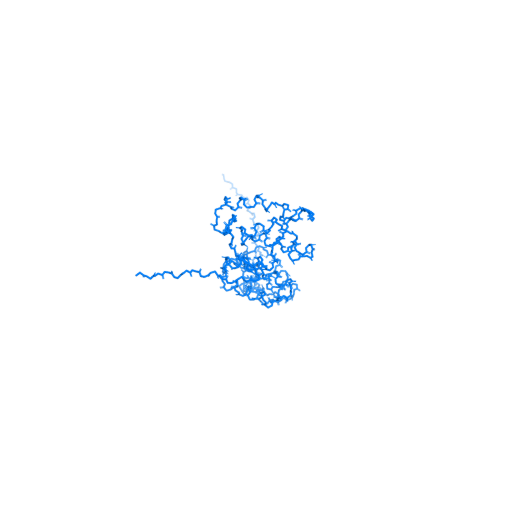 1 202 ? -14.739 12.701 27.369 1.00 71.50 202 ALA A O 1
ATOM 1579 N N . ALA A 1 203 ? -14.843 10.463 27.177 1.00 70.88 203 ALA A N 1
ATOM 1580 C CA . ALA A 1 203 ? -16.097 10.311 27.911 1.00 70.88 203 ALA A CA 1
ATOM 1581 C C . ALA A 1 203 ? -15.967 10.776 29.374 1.00 70.88 203 ALA A C 1
ATOM 1583 O O . ALA A 1 203 ? -16.851 11.464 29.882 1.00 70.88 203 ALA A O 1
ATOM 1584 N N . ALA A 1 204 ? -14.844 10.468 30.035 1.00 71.25 204 ALA A N 1
ATOM 1585 C CA . ALA A 1 204 ? -14.567 10.919 31.399 1.00 71.25 204 ALA A CA 1
ATOM 1586 C C . ALA A 1 204 ? -14.394 12.447 31.493 1.00 71.25 204 ALA A C 1
ATOM 1588 O O . ALA A 1 204 ? -14.946 13.076 32.398 1.00 71.25 204 ALA A O 1
ATOM 1589 N N . ALA A 1 205 ? -13.687 13.061 30.538 1.00 71.31 205 ALA A N 1
ATOM 1590 C CA . ALA A 1 205 ? -13.525 14.515 30.485 1.00 71.31 205 ALA A CA 1
ATOM 1591 C C . ALA A 1 205 ? -14.862 15.244 30.250 1.00 71.31 205 ALA A C 1
ATOM 1593 O O . ALA A 1 205 ? -15.148 16.238 30.919 1.00 71.31 205 ALA A O 1
ATOM 1594 N N . ALA A 1 206 ? -15.709 14.725 29.353 1.00 69.94 206 ALA A N 1
ATOM 1595 C CA . ALA A 1 206 ? -17.037 15.279 29.084 1.00 69.94 206 ALA A CA 1
ATOM 1596 C C . ALA A 1 206 ? -17.999 15.130 30.278 1.00 69.94 206 ALA A C 1
ATOM 1598 O O . ALA A 1 206 ? -18.779 16.036 30.565 1.00 69.94 206 ALA A O 1
ATOM 1599 N N . ALA A 1 207 ? -17.932 14.012 31.009 1.00 71.19 207 ALA A N 1
ATOM 1600 C CA . ALA A 1 207 ? -18.722 13.821 32.224 1.00 71.19 207 ALA A CA 1
ATOM 1601 C C . ALA A 1 207 ? -18.304 14.797 33.338 1.00 71.19 207 ALA A C 1
ATOM 1603 O O . ALA A 1 207 ? -19.158 15.353 34.028 1.00 71.19 207 ALA A O 1
ATOM 1604 N N . SER A 1 208 ? -16.999 15.055 33.484 1.00 69.94 208 SER A N 1
ATOM 1605 C CA . SER A 1 208 ? -16.491 16.018 34.464 1.00 69.94 208 SER A CA 1
ATOM 1606 C C . SER A 1 208 ? -16.917 17.454 34.139 1.00 69.94 208 SER A C 1
ATOM 1608 O O . SER A 1 208 ? -17.353 18.160 35.048 1.00 69.94 208 SER A O 1
ATOM 1610 N N . SER A 1 209 ? -16.877 17.874 32.869 1.00 67.69 209 SER A N 1
ATOM 1611 C CA . SER A 1 209 ? -17.301 19.222 32.463 1.00 67.69 209 SER A CA 1
ATOM 1612 C C . SER A 1 209 ? -18.817 19.434 32.541 1.00 67.69 209 SER A C 1
ATOM 1614 O O . SER A 1 209 ? -19.252 20.527 32.893 1.00 67.69 209 SER A O 1
ATOM 1616 N N . ALA A 1 210 ? -19.625 18.396 32.302 1.00 64.81 210 ALA A N 1
ATOM 1617 C CA . ALA A 1 210 ? -21.081 18.451 32.467 1.00 64.81 210 ALA A CA 1
ATOM 1618 C C . ALA A 1 210 ? -21.536 18.525 33.939 1.00 64.81 210 ALA A C 1
ATOM 1620 O O . ALA A 1 210 ? -22.658 18.942 34.215 1.00 64.81 210 ALA A O 1
ATOM 1621 N N . SER A 1 211 ? -20.676 18.125 34.883 1.00 59.38 211 SER A N 1
ATOM 1622 C CA . SER A 1 211 ? -20.945 18.177 36.330 1.00 59.38 211 SER A CA 1
ATOM 1623 C C . SER A 1 211 ? -20.442 19.452 37.024 1.00 59.38 211 SER A C 1
ATOM 1625 O O . SER A 1 211 ? -20.654 19.614 38.226 1.00 59.38 211 SER A O 1
ATOM 1627 N N . ALA A 1 212 ? -19.780 20.359 36.295 1.00 49.88 212 ALA A N 1
ATOM 1628 C CA . ALA A 1 212 ? -19.306 21.621 36.854 1.00 49.88 212 ALA A CA 1
ATOM 1629 C C . ALA A 1 212 ? -20.497 22.566 37.132 1.00 49.88 212 ALA A C 1
ATOM 1631 O O . ALA A 1 212 ? -21.276 22.838 36.215 1.00 49.88 212 ALA A O 1
ATOM 1632 N N . PRO A 1 213 ? -20.673 23.076 38.369 1.00 54.03 213 PRO A N 1
ATOM 1633 C CA . PRO A 1 213 ? -21.752 24.007 38.677 1.00 54.03 213 PRO A CA 1
ATOM 1634 C C . PRO A 1 213 ? -21.581 25.314 37.891 1.00 54.03 213 PRO A C 1
ATOM 1636 O O . PRO A 1 213 ? -20.488 25.876 37.808 1.00 54.03 213 PRO A O 1
ATOM 1639 N N . ALA A 1 214 ? -22.683 25.795 37.316 1.00 52.59 214 ALA A N 1
ATOM 1640 C CA . ALA A 1 214 ? -22.763 27.059 36.597 1.00 52.59 214 ALA A CA 1
ATOM 1641 C C . ALA A 1 214 ? -22.772 28.247 37.574 1.00 52.59 214 ALA A C 1
ATOM 1643 O O . ALA A 1 214 ? -23.788 28.908 37.725 1.00 52.59 214 ALA A O 1
ATOM 1644 N N . ASP A 1 215 ? -21.652 28.524 38.238 1.00 52.78 215 ASP A N 1
ATOM 1645 C CA . ASP A 1 215 ? -21.496 29.730 39.056 1.00 52.78 215 ASP A CA 1
ATOM 1646 C C . ASP A 1 215 ? -20.160 30.414 38.759 1.00 52.78 215 ASP A C 1
ATOM 1648 O O . ASP A 1 215 ? -19.142 30.134 39.383 1.00 52.78 215 ASP A O 1
ATOM 1652 N N . ALA A 1 216 ? -20.180 31.315 37.771 1.00 49.38 216 ALA A N 1
ATOM 1653 C CA . ALA A 1 216 ? -19.323 32.506 37.695 1.00 49.38 216 ALA A CA 1
ATOM 1654 C C . ALA A 1 216 ? -19.741 33.394 36.507 1.00 49.38 216 ALA A C 1
ATOM 1656 O O . ALA A 1 216 ? -18.959 33.685 35.605 1.00 49.38 216 ALA A O 1
ATOM 1657 N N . ALA A 1 217 ? -20.997 33.836 36.495 1.00 50.84 217 ALA A N 1
ATOM 1658 C CA . ALA A 1 217 ? -21.434 34.939 35.647 1.00 50.84 217 ALA A CA 1
ATOM 1659 C C . ALA A 1 217 ? -22.287 35.906 36.475 1.00 50.84 217 ALA A C 1
ATOM 1661 O O . ALA A 1 217 ? -23.507 35.942 36.344 1.00 50.84 217 ALA A O 1
ATOM 1662 N N . SER A 1 218 ? -21.658 36.690 37.357 1.00 46.75 218 SER A N 1
ATOM 1663 C CA . SER A 1 218 ? -22.205 37.989 37.768 1.00 46.75 218 SER A CA 1
ATOM 1664 C C . SER A 1 218 ? -21.221 38.853 38.549 1.00 46.75 218 SER A C 1
ATOM 1666 O O . SER A 1 218 ? -20.464 38.370 39.381 1.00 46.75 218 SER A O 1
ATOM 1668 N N . ALA A 1 219 ? -21.365 40.157 38.300 1.00 45.72 219 ALA A N 1
ATOM 1669 C CA . ALA A 1 219 ? -20.836 41.306 39.029 1.00 45.72 219 ALA A CA 1
ATOM 1670 C C . ALA A 1 219 ? -19.381 41.731 38.752 1.00 45.72 219 ALA A C 1
ATOM 1672 O O . ALA A 1 219 ? -18.506 41.653 39.606 1.00 45.72 219 ALA A O 1
ATOM 1673 N N . VAL A 1 220 ? -19.182 42.388 37.604 1.00 44.78 220 VAL A N 1
ATOM 1674 C CA . VAL A 1 220 ? -18.365 43.614 37.582 1.00 44.78 220 VAL A CA 1
ATOM 1675 C C . VAL A 1 220 ? -19.322 44.793 37.416 1.00 44.78 220 VAL A C 1
ATOM 1677 O O . VAL A 1 220 ? -19.680 45.179 36.307 1.00 44.78 220 VAL A O 1
ATOM 1680 N N . GLN A 1 221 ? -19.798 45.332 38.541 1.00 47.16 221 GLN A N 1
ATOM 1681 C CA . GLN A 1 221 ? -20.401 46.662 38.579 1.00 47.16 221 GLN A CA 1
ATOM 1682 C C . GLN A 1 221 ? -19.272 47.693 38.592 1.00 47.16 221 GLN A C 1
ATOM 1684 O O . GLN A 1 221 ? -18.444 47.721 39.500 1.00 47.16 221 GLN A O 1
ATOM 1689 N N . VAL A 1 222 ? -19.247 48.537 37.563 1.00 47.28 222 VAL A N 1
ATOM 1690 C CA . VAL A 1 222 ? -18.381 49.712 37.471 1.00 47.28 222 VAL A CA 1
ATOM 1691 C C . VAL A 1 222 ? -18.915 50.768 38.438 1.00 47.28 222 VAL A C 1
ATOM 1693 O O . VAL A 1 222 ? -19.972 51.348 38.200 1.00 47.28 222 VAL A O 1
ATOM 1696 N N . ALA A 1 223 ? -18.190 51.019 39.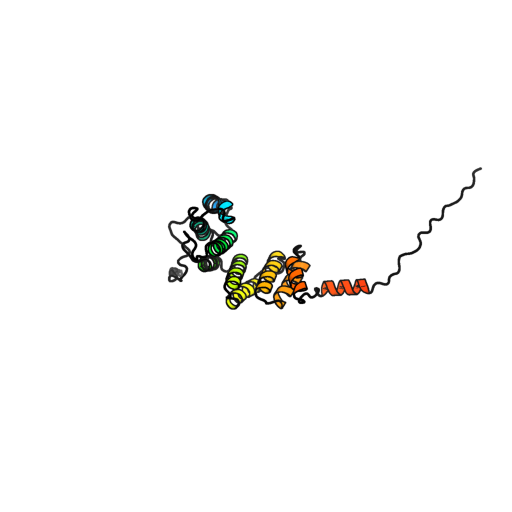527 1.00 44.69 223 ALA A N 1
ATOM 1697 C CA . ALA A 1 223 ? -18.402 52.181 40.383 1.00 44.69 223 ALA A CA 1
ATOM 1698 C C . ALA A 1 223 ? -17.368 53.258 40.023 1.00 44.69 223 ALA A C 1
ATOM 1700 O O . ALA A 1 223 ? -16.164 53.064 40.188 1.00 44.69 223 ALA A O 1
ATOM 1701 N N . ALA A 1 224 ? -17.847 54.386 39.500 1.00 53.97 224 ALA A N 1
ATOM 1702 C CA . ALA A 1 224 ? -17.053 55.590 39.280 1.00 53.97 224 ALA A CA 1
ATOM 1703 C C . ALA A 1 224 ? -16.797 56.318 40.615 1.00 53.97 224 ALA A C 1
ATOM 1705 O O . ALA A 1 224 ? -17.735 56.444 41.405 1.00 53.97 224 ALA A O 1
ATOM 1706 N N . PRO A 1 225 ? -15.592 56.856 40.876 1.00 56.97 225 PRO A N 1
ATOM 1707 C CA . PRO A 1 225 ? -15.397 57.786 41.978 1.00 56.97 225 PRO A CA 1
ATOM 1708 C C . PRO A 1 225 ? -15.640 59.238 41.543 1.00 56.97 225 PRO A C 1
ATOM 1710 O O . PRO A 1 225 ? -15.179 59.695 40.496 1.00 56.97 225 PRO A O 1
ATOM 1713 N N . ALA A 1 226 ? -16.379 59.944 42.397 1.00 49.03 226 ALA A N 1
ATOM 1714 C CA . ALA A 1 226 ? -16.671 61.366 42.329 1.00 49.03 226 ALA A CA 1
ATOM 1715 C C . ALA A 1 226 ? -15.495 62.228 42.825 1.00 49.03 226 ALA A C 1
ATOM 1717 O O . ALA A 1 226 ? -14.727 61.838 43.702 1.00 49.03 226 ALA A O 1
ATOM 1718 N N . SER A 1 227 ? -15.411 63.425 42.254 1.00 55.06 227 SER A N 1
ATOM 1719 C CA . SER A 1 227 ? -14.487 64.522 42.548 1.00 55.06 227 SER A CA 1
ATOM 1720 C C . SER A 1 227 ? -14.716 65.164 43.924 1.00 55.06 227 SER A C 1
ATOM 1722 O O . SER A 1 227 ? -15.872 65.298 44.319 1.00 55.06 227 SER A O 1
ATOM 1724 N N . ALA A 1 228 ? -13.644 65.656 44.573 1.00 50.03 228 ALA A N 1
ATOM 1725 C CA . ALA A 1 228 ? -13.507 66.962 45.271 1.00 50.03 228 ALA A CA 1
ATOM 1726 C C . ALA A 1 228 ? -12.186 67.000 46.106 1.00 50.03 228 ALA A C 1
ATOM 1728 O O . ALA A 1 228 ? -11.501 65.983 46.180 1.00 50.03 228 ALA A O 1
ATOM 1729 N N . PRO A 1 229 ? -11.789 68.128 46.733 1.00 59.50 229 PRO A N 1
ATOM 1730 C CA . PRO A 1 229 ? -11.100 69.249 46.094 1.00 59.50 229 PRO A CA 1
ATOM 1731 C C . PRO A 1 229 ? -9.762 69.612 46.791 1.00 59.50 229 PRO A C 1
ATOM 1733 O O . PRO A 1 229 ? -9.406 69.067 47.833 1.00 59.50 229 PRO A O 1
ATOM 1736 N N . ALA A 1 230 ? -9.025 70.548 46.189 1.00 44.53 230 ALA A N 1
ATOM 1737 C CA . ALA A 1 230 ? -7.754 71.092 46.674 1.00 44.53 230 ALA A CA 1
ATOM 1738 C C . ALA A 1 230 ? -7.904 72.052 47.874 1.00 44.53 230 ALA A C 1
ATOM 1740 O O . ALA A 1 230 ? -8.986 72.606 48.092 1.00 44.53 230 ALA A O 1
ATOM 1741 N N . PRO A 1 231 ? -6.796 72.336 48.571 1.00 62.06 231 PRO A N 1
ATOM 1742 C CA . PRO A 1 231 ? -6.397 73.687 48.953 1.00 62.06 231 PRO A CA 1
ATOM 1743 C C . PRO A 1 231 ? -5.374 74.293 47.976 1.00 62.06 231 PRO A C 1
ATOM 1745 O O . PRO A 1 231 ? -4.507 73.544 47.467 1.00 62.06 231 PRO A O 1
#

Secondary structure (DSSP, 8-state):
--PPPP-PPPP--TT--S--TTSS----TTTS-HHHHHHHHHHH--HHHHTT-S-TTS-HHHHHHHHHHHSTT-HHHHHHHHHHHHHHT-SSPTT-SS-HHHHHHHHHHH-TT-HHHHHHHHHHHHHTT-HHHHHHHHHHHHHHS-TT-HHHHHHHHHHHHHHT-HHHHHHHHHHHHHTT----HHHHHHHHTT-----HHHHHHHHHHHTS-----------PPPP----

Foldseek 3Di:
DDDDDPDDDDPADPLGDLDDPPAQDQDEPVDDDPVSLCVLCVVQPPPCLLVVPDDLVVLSQQSLQNNCSNHLQPLSSLVSQLVQCVVVVDARRRNHPHGSLSSLVSSCVVPVLPLSSLLSNLVSCLVVVNLVVSVVSLVSSVVRDDLLDLVSLQSSLVSCVSSVVLVSSQVSPQSSVVSPNPDCPSVVSCVVVVNHDHDPVVVVVVVVVVPDDPPDPDDPDDDDDDDDDDD

Sequence (231 aa):
MLAGAPAQAEPDGPCGHLYSHIQYGPFDYRHEPSEKIAIVLEAHFQPYVESLRGNADTLLGGAIDYTLRALPNYARALVAMTRLAQRDGKDPPRGAHFTVECYYIRALKFRPDDNLVRMLFADYLIDKGRGKDAAEHLDYVDKSFDKDDPFTSYNLGLLYMKLGDTAKARTLAQQARLLGNPADGLENELKKAGAWAEPAAAAAAAASSASAPADAASAVQVAAPASAPAP

Radius of gyration: 27.43 Å; chains: 1; bounding box: 60×98×76 Å

pLDDT: mean 86.51, std 17.02, range [39.94, 98.81]